Protein AF-A0A9P3TDI3-F1 (afdb_monomer_lite)

Organism: Kluyvera intermedia (NCBI:txid61648)

Structure (mmCIF, N/CA/C/O backbone):
data_AF-A0A9P3TDI3-F1
#
_entry.id   AF-A0A9P3TDI3-F1
#
loop_
_atom_site.group_PDB
_atom_site.id
_atom_site.type_symbol
_atom_site.label_atom_id
_atom_site.label_alt_id
_atom_site.label_comp_id
_atom_site.label_asym_id
_atom_site.label_entity_id
_atom_site.label_seq_id
_atom_site.pdbx_PDB_ins_code
_atom_site.Cartn_x
_atom_site.Cartn_y
_atom_site.Cartn_z
_atom_site.occupancy
_atom_site.B_iso_or_equiv
_atom_site.auth_seq_id
_atom_site.auth_comp_id
_atom_site.auth_asym_id
_atom_site.auth_atom_id
_atom_site.pdbx_PDB_model_num
ATOM 1 N N . VAL A 1 1 ? -43.905 11.429 -15.503 1.00 45.53 1 VAL A N 1
ATOM 2 C CA . VAL A 1 1 ? -42.485 11.220 -15.859 1.00 45.53 1 VAL A CA 1
ATOM 3 C C . VAL A 1 1 ? -41.701 11.389 -14.573 1.00 45.53 1 VAL A C 1
ATOM 5 O O . VAL A 1 1 ? -41.717 12.486 -14.033 1.00 45.53 1 VAL A O 1
ATOM 8 N N . LEU A 1 2 ? -41.179 10.295 -14.010 1.00 39.16 2 LEU A N 1
ATOM 9 C CA . LEU A 1 2 ? -40.261 10.368 -12.871 1.00 39.16 2 LEU A CA 1
ATOM 10 C C . LEU A 1 2 ? -38.958 10.988 -13.379 1.00 39.16 2 LEU A C 1
ATOM 12 O O . LEU A 1 2 ? -38.368 10.491 -14.336 1.00 39.16 2 LEU A O 1
ATOM 16 N N . ASP A 1 3 ? -38.582 12.117 -12.794 1.00 42.62 3 ASP A N 1
ATOM 17 C CA . ASP A 1 3 ? -37.365 12.845 -13.127 1.00 42.62 3 ASP A CA 1
ATOM 18 C C . ASP A 1 3 ? -36.207 12.286 -12.292 1.00 42.62 3 ASP A C 1
ATOM 20 O O . ASP A 1 3 ? -35.967 12.707 -11.162 1.00 42.62 3 ASP A O 1
ATOM 24 N N . PHE A 1 4 ? -35.508 11.301 -12.858 1.00 48.66 4 PHE A N 1
ATOM 25 C CA . PHE A 1 4 ? -34.368 10.616 -12.239 1.00 48.66 4 PHE A CA 1
ATOM 26 C C . PHE A 1 4 ? -33.148 11.526 -12.004 1.00 48.66 4 PHE A C 1
ATOM 28 O O . PHE A 1 4 ? -32.165 11.083 -11.414 1.00 48.66 4 PHE A O 1
ATOM 35 N N . SER A 1 5 ? -33.179 12.785 -12.462 1.00 56.66 5 SER A N 1
ATOM 36 C CA . SER A 1 5 ? -32.075 13.728 -12.261 1.00 56.66 5 SER A CA 1
ATOM 37 C C . SER A 1 5 ? -32.054 14.342 -10.858 1.00 56.66 5 SER A C 1
ATOM 39 O O . SER A 1 5 ? -30.983 14.701 -10.374 1.00 56.66 5 SER A O 1
ATOM 41 N N . LYS A 1 6 ? -33.204 14.408 -10.169 1.00 42.31 6 LYS A N 1
ATOM 42 C CA . LYS A 1 6 ? -33.288 14.965 -8.808 1.00 42.31 6 LYS A CA 1
ATOM 43 C C . LYS A 1 6 ? -32.726 14.025 -7.741 1.00 42.31 6 LYS A C 1
ATOM 45 O O . LYS A 1 6 ? -31.983 14.483 -6.882 1.00 42.31 6 LYS A O 1
ATOM 50 N N . ASP A 1 7 ? -32.972 12.720 -7.864 1.00 45.88 7 ASP A N 1
ATOM 51 C CA . ASP A 1 7 ? -32.449 11.709 -6.926 1.00 45.88 7 ASP A CA 1
ATOM 52 C C . ASP A 1 7 ? -30.922 11.521 -7.019 1.00 45.88 7 ASP A C 1
ATOM 54 O O . ASP A 1 7 ? -30.300 11.014 -6.088 1.00 45.88 7 ASP A O 1
ATOM 58 N N . TRP A 1 8 ? -30.290 11.940 -8.123 1.00 46.47 8 TRP A N 1
ATOM 59 C CA . TRP A 1 8 ? -28.828 11.908 -8.265 1.00 46.47 8 TRP A CA 1
ATOM 60 C C . TRP A 1 8 ? -28.156 13.077 -7.524 1.00 46.47 8 TRP A C 1
ATOM 62 O O . TRP A 1 8 ? -27.052 12.933 -7.004 1.00 46.47 8 TRP A O 1
ATOM 72 N N . ILE A 1 9 ? -28.811 14.241 -7.470 1.00 53.97 9 ILE A N 1
ATOM 73 C CA . ILE A 1 9 ? -28.229 15.485 -6.941 1.00 53.97 9 ILE A CA 1
ATOM 74 C C . ILE A 1 9 ? -28.203 15.502 -5.400 1.00 53.97 9 ILE A C 1
ATOM 76 O O . ILE A 1 9 ? -27.352 16.172 -4.821 1.00 53.97 9 ILE A O 1
ATOM 80 N N . GLU A 1 10 ? -29.065 14.728 -4.734 1.00 43.81 10 GLU A N 1
ATOM 81 C CA . GLU A 1 10 ? -29.219 14.731 -3.268 1.00 43.81 10 GLU A CA 1
ATOM 82 C C . GLU A 1 10 ? -28.630 13.498 -2.553 1.00 43.81 10 GLU A C 1
ATOM 84 O O . GLU A 1 10 ? -28.957 13.231 -1.397 1.00 43.81 10 GLU A O 1
ATOM 89 N N . GLN A 1 11 ? -27.731 12.733 -3.185 1.00 44.91 11 GLN A N 1
ATOM 90 C CA . GLN A 1 11 ? -26.978 11.718 -2.441 1.00 44.91 11 GLN A CA 1
ATOM 91 C C . GLN A 1 11 ? -25.852 12.370 -1.634 1.00 44.91 11 GLN A C 1
ATOM 93 O O . GLN A 1 11 ? -24.740 12.572 -2.123 1.00 44.91 11 GLN A O 1
ATOM 98 N N . GLU A 1 12 ? -26.132 12.670 -0.366 1.00 50.12 12 GLU A N 1
ATOM 99 C CA . GLU A 1 12 ? -25.101 12.994 0.616 1.00 50.12 12 GLU A CA 1
ATOM 100 C C . GLU A 1 12 ? -24.209 11.760 0.822 1.00 50.12 12 GLU A C 1
ATOM 102 O O . GLU A 1 12 ? -24.589 10.764 1.445 1.00 50.12 12 GLU A O 1
ATOM 107 N N . VAL A 1 13 ? -23.011 11.792 0.236 1.00 51.84 13 VAL A N 1
ATOM 108 C CA . VAL A 1 13 ? -22.037 10.712 0.395 1.00 51.84 13 VAL A CA 1
ATOM 109 C C . VAL A 1 13 ? -21.298 10.917 1.713 1.00 51.84 13 VAL A C 1
ATOM 111 O O . VAL A 1 13 ? -20.403 11.753 1.824 1.00 51.84 13 VAL A O 1
ATOM 114 N N . VAL A 1 14 ? -21.670 10.138 2.725 1.00 55.88 14 VAL A N 1
ATOM 115 C CA . VAL A 1 14 ? -20.998 10.143 4.029 1.00 55.88 14 VAL A CA 1
ATOM 116 C C . VAL A 1 14 ? -19.710 9.322 3.954 1.00 55.88 14 VAL A C 1
ATOM 118 O O . VAL A 1 14 ? -19.736 8.119 3.685 1.00 55.88 14 VAL A O 1
ATOM 121 N N . TYR A 1 15 ? -18.581 9.968 4.245 1.00 59.03 15 TYR A N 1
ATOM 122 C CA . TYR A 1 15 ? -17.259 9.344 4.306 1.00 59.03 15 TYR A CA 1
ATOM 123 C C . TYR A 1 15 ? -16.767 9.274 5.761 1.00 59.03 15 TYR A C 1
ATOM 125 O O . TYR A 1 15 ? -16.267 10.276 6.281 1.00 59.03 15 TYR A O 1
ATOM 133 N N . PRO A 1 16 ? -16.927 8.133 6.455 1.00 56.94 16 PRO A N 1
ATOM 134 C CA . PRO A 1 16 ? -16.547 8.018 7.858 1.00 56.94 16 PRO A CA 1
ATOM 135 C C . PRO A 1 16 ? -15.018 8.040 8.025 1.00 56.94 16 PRO A C 1
ATOM 137 O O . PRO A 1 16 ? -14.301 7.276 7.381 1.00 56.94 16 PRO A O 1
ATOM 140 N N . GLY A 1 17 ? -14.526 8.894 8.924 1.00 60.25 17 GLY A N 1
ATOM 141 C CA . GLY A 1 17 ? -13.150 8.866 9.427 1.00 60.25 17 GLY A CA 1
ATOM 142 C C . GLY A 1 17 ? -13.117 8.345 10.863 1.00 60.25 17 GLY A C 1
ATOM 143 O O . GLY A 1 17 ? -14.020 8.647 11.643 1.00 60.25 17 GLY A O 1
ATOM 144 N N . GLU A 1 18 ? -12.098 7.565 11.222 1.00 66.38 18 GLU A N 1
ATOM 145 C CA . GLU A 1 18 ? -11.881 7.104 12.598 1.00 66.38 18 GLU A CA 1
ATOM 146 C C . GLU A 1 18 ? -10.431 7.392 13.005 1.00 66.38 18 GLU A C 1
ATOM 148 O O . GLU A 1 18 ? -9.502 7.094 12.262 1.00 66.38 18 GLU A O 1
ATOM 153 N N . ILE A 1 19 ? -10.225 7.971 14.188 1.00 67.94 19 ILE A N 1
ATOM 154 C CA . ILE A 1 19 ? -8.900 8.108 14.802 1.00 67.94 19 ILE A CA 1
ATOM 155 C C . ILE A 1 19 ? -8.926 7.285 16.082 1.00 67.94 19 ILE A C 1
ATOM 157 O O . ILE A 1 19 ? -9.761 7.514 16.959 1.00 67.94 19 ILE A O 1
ATOM 161 N N . LEU A 1 20 ? -8.031 6.310 16.168 1.00 66.88 20 LEU A N 1
ATOM 162 C CA . LEU A 1 20 ? -7.871 5.428 17.306 1.00 66.88 20 LEU A CA 1
ATOM 163 C C . LEU A 1 20 ? -6.586 5.798 18.049 1.00 66.88 20 LEU A C 1
ATOM 165 O O . LEU A 1 20 ? -5.512 5.910 17.473 1.00 66.88 20 LEU A O 1
ATOM 169 N N . LEU A 1 21 ? -6.694 6.000 19.357 1.00 66.75 21 LEU A N 1
ATOM 170 C CA . LEU A 1 21 ? -5.548 6.272 20.218 1.00 66.75 21 LEU A CA 1
ATOM 171 C C . LEU A 1 21 ? -5.277 5.027 21.052 1.00 66.75 21 LEU A C 1
ATOM 173 O O . LEU A 1 21 ? -6.164 4.564 21.772 1.00 66.75 21 LEU A O 1
ATOM 177 N N . LYS A 1 22 ? -4.063 4.485 20.951 1.00 65.88 22 LYS A N 1
ATOM 178 C CA . LYS A 1 22 ? -3.616 3.322 21.718 1.00 65.88 22 LYS A CA 1
ATOM 179 C C . LYS A 1 22 ? -2.434 3.718 22.591 1.00 65.88 22 LYS A C 1
ATOM 181 O O . LYS A 1 22 ? -1.504 4.380 22.150 1.00 65.88 22 LYS A O 1
ATOM 186 N N . GLN A 1 23 ? -2.453 3.308 23.852 1.00 64.44 23 GLN A N 1
ATOM 187 C CA . GLN A 1 23 ? -1.279 3.423 24.709 1.00 64.44 23 GLN A CA 1
ATOM 188 C C . GLN A 1 23 ? -0.444 2.148 24.563 1.00 64.44 23 GLN A C 1
ATOM 190 O O . GLN A 1 23 ? -0.969 1.051 24.749 1.00 64.44 23 GLN A O 1
ATOM 195 N N . SER A 1 24 ? 0.844 2.291 24.251 1.00 59.41 24 SER A N 1
ATOM 196 C CA . SER A 1 24 ? 1.777 1.171 24.118 1.00 59.41 24 SER A CA 1
ATOM 197 C C . SER A 1 24 ? 2.904 1.336 25.136 1.00 59.41 24 SER A C 1
ATOM 199 O O . SER A 1 24 ? 3.806 2.158 24.972 1.00 59.41 24 SER A O 1
ATOM 201 N N . GLY A 1 25 ? 2.815 0.606 26.253 1.00 66.50 25 GLY A N 1
ATOM 202 C CA . GLY A 1 25 ? 3.750 0.740 27.374 1.00 66.50 25 GLY A CA 1
ATOM 203 C C . GLY A 1 25 ? 3.783 2.167 27.942 1.00 66.50 25 GLY A C 1
ATOM 204 O O . GLY A 1 25 ? 2.765 2.679 28.412 1.00 66.50 25 GLY A O 1
ATOM 205 N N . SER A 1 26 ? 4.957 2.809 27.904 1.00 60.16 26 SER A N 1
ATOM 206 C CA . SER A 1 26 ? 5.146 4.217 28.295 1.00 60.16 26 SER A CA 1
ATOM 207 C C . SER A 1 26 ? 4.913 5.222 27.158 1.00 60.16 26 SER A C 1
ATOM 209 O O . SER A 1 26 ? 5.004 6.423 27.397 1.00 60.16 26 SER A O 1
ATOM 211 N N . GLY A 1 27 ? 4.660 4.754 25.932 1.00 60.47 27 GLY A N 1
ATOM 212 C CA . GLY A 1 27 ? 4.428 5.585 24.751 1.00 60.47 27 GLY A CA 1
ATOM 213 C C . GLY A 1 27 ? 2.949 5.705 24.377 1.00 60.47 27 GLY A C 1
ATOM 214 O O . GLY A 1 27 ? 2.095 4.943 24.840 1.00 60.47 27 GLY A O 1
ATOM 215 N N . LEU A 1 28 ? 2.652 6.669 23.505 1.00 65.25 28 LEU A N 1
ATOM 216 C CA . LEU A 1 28 ? 1.350 6.824 22.861 1.00 65.25 28 LEU A CA 1
ATOM 217 C C . LEU A 1 28 ? 1.485 6.522 21.370 1.00 65.25 28 LEU A C 1
ATOM 219 O O . LEU A 1 28 ? 2.275 7.156 20.676 1.00 65.25 28 LEU A O 1
ATOM 223 N N . GLU A 1 29 ? 0.663 5.604 20.889 1.00 63.94 29 GLU A N 1
ATOM 224 C CA . GLU A 1 29 ? 0.493 5.294 19.480 1.00 63.94 29 GLU A CA 1
ATOM 225 C C . GLU A 1 29 ? -0.802 5.953 18.981 1.00 63.94 29 GLU A C 1
ATOM 227 O O . GLU A 1 29 ? -1.884 5.778 19.552 1.00 63.94 29 GLU A O 1
ATOM 232 N N . ILE A 1 30 ? -0.684 6.762 17.929 1.00 62.00 30 ILE A N 1
ATOM 233 C CA . ILE A 1 30 ? -1.820 7.420 17.282 1.00 62.00 30 ILE A CA 1
ATOM 234 C C . ILE A 1 30 ? -2.072 6.700 15.966 1.00 62.00 30 ILE A C 1
ATOM 236 O O . ILE A 1 30 ? -1.237 6.729 15.066 1.00 62.00 30 ILE A O 1
ATOM 240 N N . GLU A 1 31 ? -3.239 6.087 15.850 1.00 61.47 31 GLU A N 1
ATOM 241 C CA . GLU A 1 31 ? -3.685 5.372 14.667 1.00 61.47 31 GLU A CA 1
ATOM 242 C C . GLU A 1 31 ? -4.786 6.183 13.976 1.00 61.47 31 GLU A C 1
ATOM 244 O O . GLU A 1 31 ? -5.794 6.554 14.576 1.00 61.47 31 GLU A O 1
ATOM 249 N N . VAL A 1 32 ? -4.605 6.474 12.692 1.00 61.03 32 VAL A N 1
ATOM 250 C CA . VAL A 1 32 ? -5.588 7.205 11.886 1.00 61.03 32 VAL A CA 1
ATOM 251 C C . VAL A 1 32 ? -6.123 6.253 10.829 1.00 61.03 32 VAL A C 1
ATOM 253 O O . VAL A 1 32 ? -5.417 5.899 9.890 1.00 61.03 32 VAL A O 1
ATOM 256 N N . ASN A 1 33 ? -7.379 5.844 10.979 1.00 59.25 33 ASN A N 1
ATOM 257 C CA . ASN A 1 33 ? -8.046 4.910 10.086 1.00 59.25 33 ASN A CA 1
ATOM 258 C C . ASN A 1 33 ? -8.870 5.655 9.038 1.00 59.25 33 ASN A C 1
ATOM 260 O O . ASN A 1 33 ? -9.754 6.466 9.337 1.00 59.25 33 ASN A O 1
ATOM 264 N N . ARG A 1 34 ? -8.590 5.344 7.772 1.00 61.00 34 ARG A N 1
ATOM 265 C CA . ARG A 1 34 ? -9.193 5.998 6.613 1.00 61.00 34 ARG A CA 1
ATOM 266 C C . ARG A 1 34 ? -10.042 4.984 5.847 1.00 61.00 34 ARG A C 1
ATOM 268 O O . ARG A 1 34 ? -9.534 4.027 5.272 1.00 61.00 34 ARG A O 1
ATOM 275 N N . PHE A 1 35 ? -11.362 5.175 5.838 1.00 51.97 35 PHE A N 1
ATOM 276 C CA . PHE A 1 35 ? -12.275 4.362 5.033 1.00 51.97 35 PHE A CA 1
ATOM 277 C C . PHE A 1 35 ? -12.962 5.235 3.991 1.00 51.97 35 PHE A C 1
ATOM 279 O O . PHE A 1 35 ? -13.812 6.052 4.337 1.00 51.97 35 PHE A O 1
ATOM 286 N N . ARG A 1 36 ? -12.601 5.045 2.713 1.00 51.03 36 ARG A N 1
ATOM 287 C CA . ARG A 1 36 ? -13.124 5.844 1.593 1.00 51.03 36 ARG A CA 1
ATOM 288 C C . ARG A 1 36 ? -13.094 7.338 1.925 1.00 51.03 36 ARG A C 1
ATOM 290 O O . ARG A 1 36 ? -14.102 8.014 1.816 1.00 51.03 36 ARG A O 1
ATOM 297 N N . THR A 1 37 ? -11.983 7.855 2.429 1.00 52.00 37 THR A N 1
ATOM 298 C CA . THR A 1 37 ? -11.948 9.245 2.880 1.00 52.00 37 THR A CA 1
ATOM 299 C C . THR A 1 37 ? -11.963 10.186 1.682 1.00 52.00 37 THR A C 1
ATOM 301 O O . THR A 1 37 ? -11.213 10.033 0.718 1.00 52.00 37 THR A O 1
ATOM 304 N N . SER A 1 38 ? -12.834 11.193 1.734 1.00 57.94 38 SER A N 1
ATOM 305 C CA . SER A 1 38 ? -12.700 12.333 0.833 1.00 57.94 38 SER A CA 1
ATOM 306 C C . SER A 1 38 ? -11.391 13.074 1.141 1.00 57.94 38 SER A C 1
ATOM 308 O O . SER A 1 38 ? -10.844 12.972 2.246 1.00 57.94 38 SER A O 1
ATOM 310 N N . LYS A 1 39 ? -10.909 13.892 0.197 1.00 66.31 39 LYS A N 1
ATOM 311 C CA . LYS A 1 39 ? -9.766 14.789 0.452 1.00 66.31 39 LYS A CA 1
ATOM 312 C C . LYS A 1 39 ? -9.993 15.678 1.680 1.00 66.31 39 LYS A C 1
ATOM 314 O O . LYS A 1 39 ? -9.032 16.018 2.363 1.00 66.31 39 LYS A O 1
ATOM 319 N N . ASP A 1 40 ? -11.241 16.039 1.969 1.00 64.00 40 ASP A N 1
ATOM 320 C CA . ASP A 1 40 ? -11.577 16.897 3.104 1.00 64.00 40 ASP A CA 1
ATOM 321 C C . ASP A 1 40 ? -11.590 16.125 4.429 1.00 64.00 40 ASP A C 1
ATOM 323 O O . ASP A 1 40 ? -11.094 16.637 5.432 1.00 64.00 40 ASP A O 1
ATOM 327 N N . THR A 1 41 ? -12.020 14.858 4.425 1.00 67.69 41 THR A N 1
ATOM 328 C CA . THR A 1 41 ? -11.875 13.961 5.584 1.00 67.69 41 THR A CA 1
ATOM 329 C C . THR A 1 41 ? -10.396 13.745 5.933 1.00 67.69 41 THR A C 1
ATOM 331 O O . THR A 1 41 ? -10.044 13.736 7.110 1.00 67.69 41 THR A O 1
ATOM 334 N N . ASN A 1 42 ? -9.510 13.649 4.932 1.00 69.50 42 ASN A N 1
ATOM 335 C CA . ASN A 1 42 ? -8.064 13.549 5.166 1.00 69.50 42 ASN A CA 1
ATOM 336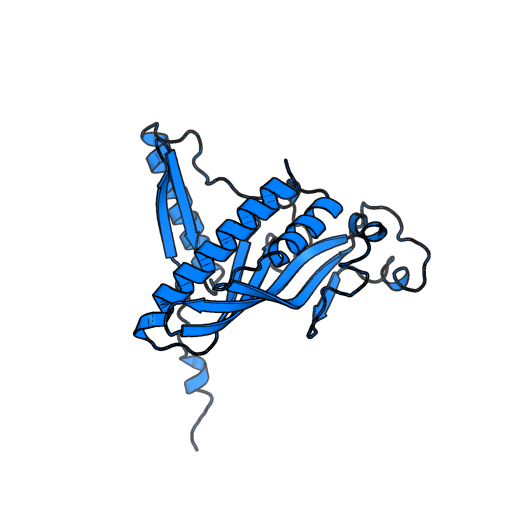 C C . ASN A 1 42 ? -7.498 14.813 5.822 1.00 69.50 42 ASN A C 1
ATOM 338 O O . ASN A 1 42 ? -6.840 14.709 6.851 1.00 69.50 42 ASN A O 1
ATOM 342 N N . LYS A 1 43 ? -7.829 16.005 5.305 1.00 74.06 43 LYS A N 1
ATOM 343 C CA . LYS A 1 43 ? -7.405 17.274 5.927 1.00 74.06 43 LYS A CA 1
ATOM 344 C C . LYS A 1 43 ? -7.869 17.386 7.379 1.00 74.06 43 LYS A C 1
ATOM 346 O O . LYS A 1 43 ? -7.121 17.875 8.223 1.00 74.06 43 LYS A O 1
ATOM 351 N N . LEU A 1 44 ? -9.100 16.954 7.666 1.00 76.56 44 LEU A N 1
ATOM 352 C CA . LEU A 1 44 ? -9.631 16.955 9.026 1.00 76.56 44 LEU A CA 1
ATOM 353 C C . LEU A 1 44 ? -8.846 15.993 9.927 1.00 76.56 44 LEU A C 1
ATOM 355 O O . LEU A 1 44 ? -8.441 16.381 11.021 1.00 76.56 44 LEU A O 1
ATOM 359 N N . ASN A 1 45 ? -8.586 14.772 9.457 1.00 76.00 45 ASN A N 1
ATOM 360 C CA . ASN A 1 45 ? -7.795 13.794 10.196 1.00 76.00 45 ASN A CA 1
ATOM 361 C C . ASN A 1 45 ? -6.372 14.297 10.476 1.00 76.00 45 ASN A C 1
ATOM 363 O O . ASN A 1 45 ? -5.895 14.162 11.602 1.00 76.00 45 ASN A O 1
ATOM 367 N N . ASP A 1 46 ? -5.718 14.927 9.500 1.00 77.38 46 ASP A N 1
ATOM 368 C CA . ASP A 1 46 ? -4.376 15.495 9.661 1.00 77.38 46 ASP A CA 1
ATOM 369 C C . ASP A 1 46 ? -4.377 16.641 10.686 1.00 77.38 46 ASP A C 1
ATOM 371 O O . ASP A 1 46 ? -3.493 16.723 11.543 1.00 77.38 46 ASP A O 1
ATOM 375 N N . ALA A 1 47 ? -5.406 17.498 10.663 1.00 82.62 47 ALA A N 1
ATOM 376 C CA . ALA A 1 47 ? -5.563 18.578 11.634 1.00 82.62 47 ALA A CA 1
ATOM 377 C C . ALA A 1 47 ? -5.755 18.042 13.062 1.00 82.62 47 ALA A C 1
ATOM 379 O O . ALA A 1 47 ? -5.109 18.531 13.994 1.00 82.62 47 ALA A O 1
ATOM 380 N N . ILE A 1 48 ? -6.603 17.022 13.236 1.00 81.81 48 ILE A N 1
ATOM 381 C CA . ILE A 1 48 ? -6.831 16.381 14.538 1.00 81.81 48 ILE A CA 1
ATOM 382 C C . ILE A 1 48 ? -5.544 15.710 15.027 1.00 81.81 48 ILE A C 1
ATOM 384 O O . ILE A 1 48 ? -5.125 15.935 16.160 1.00 81.81 48 ILE A O 1
ATOM 388 N N . THR A 1 49 ? -4.877 14.946 14.166 1.00 79.56 49 THR A N 1
ATOM 389 C CA . THR A 1 49 ? -3.635 14.233 14.495 1.00 79.56 49 THR A CA 1
ATOM 390 C C . THR A 1 49 ? -2.532 15.200 14.915 1.00 79.56 49 THR A C 1
ATOM 392 O O . THR A 1 49 ? -1.901 15.007 15.954 1.00 79.56 49 THR A O 1
ATOM 395 N N . GLY A 1 50 ? -2.359 16.301 14.178 1.00 83.38 50 GLY A N 1
ATOM 396 C CA . GLY A 1 50 ? -1.405 17.349 14.533 1.00 83.38 50 GLY A CA 1
ATOM 397 C C . GLY A 1 50 ? -1.749 18.053 15.849 1.00 83.38 50 GLY A C 1
ATOM 398 O O . GLY A 1 50 ? -0.851 18.385 16.624 1.00 83.38 50 GLY A O 1
ATOM 399 N N . ALA A 1 51 ? -3.035 18.269 16.146 1.00 86.38 51 ALA A N 1
ATOM 400 C CA . ALA A 1 51 ? -3.462 18.832 17.428 1.00 86.38 51 ALA A CA 1
ATOM 401 C C . ALA A 1 51 ? -3.153 17.884 18.599 1.00 86.38 51 ALA A C 1
ATOM 403 O O . ALA A 1 51 ? -2.654 18.327 19.636 1.00 86.38 51 ALA A O 1
ATOM 404 N N . ILE A 1 52 ? -3.389 16.583 18.414 1.00 84.12 52 ILE A N 1
ATOM 405 C CA . ILE A 1 52 ? -3.075 15.542 19.397 1.00 84.12 52 ILE A CA 1
ATOM 406 C C . ILE A 1 52 ? -1.562 15.500 19.649 1.00 84.12 52 ILE A C 1
ATOM 408 O O . ILE A 1 52 ? -1.130 15.615 20.796 1.00 84.12 52 ILE A O 1
ATOM 412 N N . GLY A 1 53 ? -0.740 15.426 18.601 1.00 82.94 53 GLY A N 1
ATOM 413 C CA . GLY A 1 53 ? 0.716 15.397 18.745 1.00 82.94 53 GLY A CA 1
ATOM 414 C C . GLY A 1 53 ? 1.278 16.641 19.440 1.00 82.94 53 GLY A C 1
ATOM 415 O O . GLY A 1 53 ? 2.093 16.523 20.359 1.0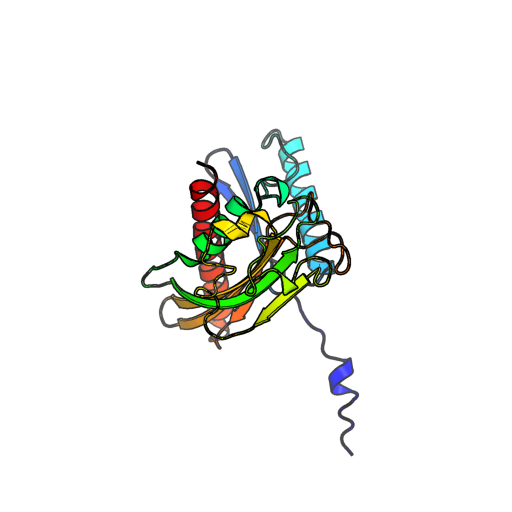0 82.94 53 GLY A O 1
ATOM 416 N N . LYS A 1 54 ? 0.775 17.837 19.100 1.00 87.38 54 LYS A N 1
ATOM 417 C CA . LYS A 1 54 ? 1.114 19.086 19.810 1.00 87.38 54 LYS A CA 1
ATOM 418 C C . LYS A 1 54 ? 0.761 19.026 21.292 1.00 87.38 54 LYS A C 1
ATOM 420 O O . LYS A 1 54 ? 1.571 19.423 22.131 1.00 87.38 54 LYS A O 1
ATOM 425 N N . PHE A 1 55 ? -0.426 18.519 21.626 1.00 86.50 55 PHE A N 1
ATOM 426 C CA . PHE A 1 55 ? -0.858 18.381 23.012 1.00 86.50 55 PHE A CA 1
ATOM 427 C C . PHE A 1 55 ? 0.082 17.458 23.796 1.00 86.50 55 PHE A C 1
ATOM 429 O O . PHE A 1 55 ? 0.591 17.855 24.844 1.00 86.50 55 PHE A O 1
ATOM 436 N N . TYR A 1 56 ? 0.394 16.271 23.276 1.00 80.75 56 TYR A N 1
ATOM 437 C CA . TYR A 1 56 ? 1.253 15.315 23.978 1.00 80.75 56 TYR A CA 1
ATOM 438 C C . TYR A 1 56 ? 2.713 15.773 24.079 1.00 80.75 56 TYR A C 1
ATOM 440 O O . TYR A 1 56 ? 3.339 15.577 25.124 1.00 80.75 56 TYR A O 1
ATOM 448 N N . LYS A 1 57 ? 3.243 16.462 23.061 1.00 82.88 57 LYS A N 1
ATOM 449 C CA . LYS A 1 57 ? 4.574 17.080 23.138 1.00 82.88 57 LYS A CA 1
ATOM 450 C C . LYS A 1 57 ? 4.623 18.184 24.191 1.00 82.88 57 LYS A C 1
ATOM 452 O O . LYS A 1 57 ? 5.573 18.244 24.965 1.00 82.88 57 LYS A O 1
ATOM 457 N N . SER A 1 58 ? 3.570 19.003 24.300 1.00 88.69 58 SER A N 1
ATOM 458 C CA . SER A 1 58 ? 3.475 20.048 25.336 1.00 88.69 58 SER A CA 1
ATOM 459 C C . SER A 1 58 ? 3.482 19.481 26.764 1.00 88.69 58 SER A C 1
ATOM 461 O O . SER A 1 58 ? 3.840 20.175 27.712 1.00 88.69 58 SER A O 1
ATOM 463 N N . LYS A 1 59 ? 3.100 18.206 26.915 1.00 86.19 59 LYS A N 1
ATOM 464 C CA . LYS A 1 59 ? 3.111 17.454 28.175 1.00 86.19 59 LYS A CA 1
ATOM 465 C C . LYS A 1 59 ? 4.393 16.645 28.400 1.00 86.19 59 LYS A C 1
ATOM 467 O O . LYS A 1 59 ? 4.482 15.969 29.418 1.00 86.19 59 LYS A O 1
ATOM 472 N N . GLY A 1 60 ? 5.361 16.688 27.481 1.00 80.62 60 GLY A N 1
ATOM 473 C CA . GLY A 1 60 ? 6.594 15.896 27.564 1.00 80.62 60 GLY A CA 1
ATOM 474 C C . GLY A 1 60 ? 6.392 14.387 27.375 1.00 80.62 60 GLY A C 1
ATOM 475 O O . GLY A 1 60 ? 7.272 13.616 27.739 1.00 80.62 60 GLY A O 1
ATOM 476 N N . ILE A 1 61 ? 5.242 13.959 26.838 1.00 75.94 61 ILE A N 1
ATOM 477 C CA . ILE A 1 61 ? 4.888 12.537 26.657 1.00 75.94 61 ILE A CA 1
ATOM 478 C C . ILE A 1 61 ? 5.476 11.975 25.353 1.00 75.94 61 ILE A C 1
ATOM 480 O O . ILE A 1 61 ? 5.769 10.789 25.261 1.00 75.94 61 ILE A O 1
ATOM 484 N N . THR A 1 62 ? 5.673 12.827 24.346 1.00 72.81 62 THR A N 1
ATOM 485 C CA . THR A 1 62 ? 6.311 12.478 23.069 1.00 72.81 62 THR A CA 1
ATOM 486 C C . THR A 1 62 ? 7.341 13.535 22.683 1.00 72.81 62 THR A C 1
ATOM 488 O O . THR A 1 62 ? 7.213 14.706 23.052 1.00 72.81 62 THR A O 1
ATOM 491 N N . SER A 1 63 ? 8.355 13.130 21.921 1.00 75.12 63 SER A N 1
ATOM 492 C CA . SER A 1 63 ? 9.343 14.020 21.305 1.00 75.12 63 SER A CA 1
ATOM 493 C C . SER A 1 63 ? 8.877 14.585 19.955 1.00 75.12 63 SER A C 1
ATOM 495 O O . SER A 1 63 ? 9.382 15.626 19.526 1.00 75.12 63 SER A O 1
ATOM 497 N N . SER A 1 64 ? 7.893 13.948 19.306 1.00 74.38 64 SER A N 1
ATOM 498 C CA . SER A 1 64 ? 7.387 14.315 17.977 1.00 74.38 64 SER A CA 1
ATOM 499 C C . SER A 1 64 ? 5.927 14.771 18.014 1.00 74.38 64 SER A C 1
ATOM 501 O O . SER A 1 64 ? 5.094 14.192 18.707 1.00 74.38 64 SER A O 1
ATOM 503 N N . GLU A 1 65 ? 5.603 15.801 17.227 1.00 75.75 65 GLU A N 1
ATOM 504 C CA . GLU A 1 65 ? 4.216 16.250 17.000 1.00 75.75 65 GLU A CA 1
ATOM 505 C C . GLU A 1 65 ? 3.505 15.436 15.918 1.00 75.75 65 GLU A C 1
ATOM 507 O O . GLU A 1 65 ? 2.295 15.566 15.758 1.00 75.75 65 GLU A O 1
ATOM 512 N N . GLN A 1 66 ? 4.250 14.647 15.147 1.00 70.81 66 GLN A N 1
ATOM 513 C CA . GLN A 1 66 ? 3.727 13.860 14.038 1.00 70.81 66 GLN A CA 1
ATOM 514 C C . GLN A 1 66 ? 3.901 12.368 14.340 1.00 70.81 66 GLN A C 1
ATOM 516 O O . GLN A 1 66 ? 4.952 11.994 14.878 1.00 70.81 66 GLN A O 1
ATOM 521 N N . PRO A 1 67 ? 2.908 11.521 14.010 1.00 69.75 67 PRO A N 1
ATOM 522 C CA . PRO A 1 67 ? 3.060 10.073 14.091 1.00 69.75 67 PRO A CA 1
ATOM 523 C C . PRO A 1 67 ? 4.204 9.586 13.202 1.00 69.75 67 PRO A C 1
ATOM 525 O O . PRO A 1 67 ? 4.492 10.185 12.161 1.00 69.75 67 PRO A O 1
ATOM 528 N N . GLU A 1 68 ? 4.813 8.463 13.578 1.00 75.31 68 GLU A N 1
ATOM 529 C CA . GLU A 1 68 ? 5.710 7.747 12.674 1.00 75.31 68 GLU A CA 1
ATOM 530 C C . GLU A 1 68 ? 4.940 7.340 11.414 1.00 75.31 68 GLU A C 1
ATOM 532 O O . GLU A 1 68 ? 3.825 6.821 11.475 1.00 75.31 68 GLU A O 1
ATOM 537 N N . SER A 1 69 ? 5.522 7.647 10.261 1.00 83.25 69 SER A N 1
ATOM 538 C CA . SER A 1 69 ? 4.934 7.404 8.950 1.00 83.25 69 SER A CA 1
ATOM 539 C C . SER A 1 69 ? 5.965 6.721 8.071 1.00 83.25 69 SER A C 1
ATOM 541 O O . SER A 1 69 ? 7.155 6.994 8.189 1.00 83.25 69 SER A O 1
ATOM 543 N N . ILE A 1 70 ? 5.491 5.858 7.180 1.00 89.56 70 ILE A N 1
ATOM 544 C CA . ILE A 1 70 ? 6.311 5.262 6.130 1.00 89.56 70 ILE A CA 1
ATOM 545 C C . ILE A 1 70 ? 6.275 6.221 4.940 1.00 89.56 70 ILE A C 1
ATOM 547 O O . ILE A 1 70 ? 5.202 6.472 4.387 1.00 89.56 70 ILE A O 1
ATOM 551 N N . PHE A 1 71 ? 7.417 6.770 4.551 1.00 91.12 71 PHE A N 1
ATOM 552 C CA . PHE A 1 71 ? 7.540 7.706 3.441 1.00 91.12 71 PHE A CA 1
ATOM 553 C C . PHE A 1 71 ? 7.926 6.998 2.145 1.00 91.12 71 PHE A C 1
ATOM 555 O O . PHE A 1 71 ? 8.562 5.946 2.136 1.00 91.12 71 PHE A O 1
ATOM 562 N N . PHE A 1 72 ? 7.563 7.599 1.014 1.00 92.88 72 PHE A N 1
ATOM 563 C CA . PHE A 1 72 ? 7.970 7.116 -0.306 1.00 92.88 72 PHE A CA 1
ATOM 564 C C . PHE A 1 72 ? 9.496 7.042 -0.456 1.00 92.88 72 PHE A C 1
ATOM 566 O O . PHE A 1 72 ? 10.014 6.109 -1.079 1.00 92.88 72 PHE A O 1
ATOM 573 N N . ASP A 1 73 ? 10.179 8.017 0.148 1.00 92.75 73 ASP A N 1
ATOM 574 C CA . ASP A 1 73 ? 11.632 8.189 0.125 1.00 92.75 73 ASP A CA 1
ATOM 575 C C . ASP A 1 73 ? 12.363 7.237 1.085 1.00 92.75 73 ASP A C 1
ATOM 577 O O . ASP A 1 73 ? 13.582 7.102 1.000 1.00 92.75 73 ASP A O 1
ATOM 581 N N . ASP A 1 74 ? 11.639 6.518 1.954 1.00 94.00 74 ASP A N 1
ATOM 582 C CA . ASP A 1 74 ? 12.247 5.484 2.799 1.00 94.00 74 ASP A CA 1
ATOM 583 C C . ASP A 1 74 ? 12.727 4.290 1.960 1.00 94.00 74 ASP A C 1
ATOM 585 O O . ASP A 1 74 ? 13.537 3.488 2.425 1.00 94.00 74 ASP A O 1
ATOM 589 N N . PHE A 1 75 ? 12.263 4.157 0.714 1.00 95.62 75 PHE A N 1
ATOM 590 C CA . PHE A 1 75 ? 12.558 3.023 -0.155 1.00 95.62 75 PHE A CA 1
ATOM 591 C C . PHE A 1 75 ? 13.276 3.431 -1.439 1.00 95.62 75 PHE A C 1
ATOM 593 O O . PHE A 1 75 ? 12.880 4.361 -2.140 1.00 95.62 75 PHE A O 1
ATOM 600 N N . THR A 1 76 ? 14.237 2.607 -1.846 1.00 95.94 76 THR A N 1
ATOM 601 C CA . THR A 1 76 ? 14.588 2.454 -3.263 1.00 95.94 76 THR A CA 1
ATOM 602 C C . THR A 1 76 ? 13.420 1.831 -4.037 1.00 95.94 76 THR A C 1
ATOM 604 O O . THR A 1 76 ? 12.538 1.192 -3.459 1.00 95.94 76 THR A O 1
ATOM 607 N N . ASN A 1 77 ? 13.422 1.931 -5.367 1.00 95.25 77 ASN A N 1
ATOM 608 C CA . ASN A 1 77 ? 12.348 1.363 -6.196 1.00 95.25 77 ASN A CA 1
ATOM 609 C C . ASN A 1 77 ? 12.172 -0.150 -5.987 1.00 95.25 77 ASN A C 1
ATOM 611 O O . ASN A 1 77 ? 11.053 -0.642 -5.825 1.00 95.25 77 ASN A O 1
ATOM 615 N N . SER A 1 78 ? 13.290 -0.872 -5.883 1.00 95.81 78 SER A N 1
ATOM 616 C CA . SER A 1 78 ? 13.313 -2.307 -5.591 1.00 95.81 78 SER A CA 1
ATOM 617 C C . SER A 1 78 ? 12.748 -2.652 -4.220 1.00 95.81 78 SER A C 1
ATOM 619 O O . SER A 1 78 ? 11.973 -3.601 -4.097 1.00 95.81 78 SER A O 1
ATOM 621 N N . GLU A 1 79 ? 13.109 -1.893 -3.188 1.00 96.94 79 GLU A N 1
ATOM 622 C CA . GLU A 1 79 ? 12.553 -2.074 -1.846 1.00 96.94 79 GLU A CA 1
ATOM 623 C C . GLU A 1 79 ? 11.057 -1.755 -1.818 1.00 96.94 79 GLU A C 1
ATOM 625 O O . GLU A 1 79 ? 10.294 -2.507 -1.220 1.00 96.94 79 GLU A O 1
ATOM 630 N N . ARG A 1 80 ? 10.618 -0.710 -2.528 1.00 96.19 80 ARG A N 1
ATOM 631 C CA . ARG A 1 80 ? 9.208 -0.319 -2.609 1.00 96.19 80 ARG A CA 1
ATOM 632 C C . ARG A 1 80 ? 8.362 -1.441 -3.193 1.00 96.19 80 ARG A C 1
ATOM 634 O O . ARG A 1 80 ? 7.360 -1.824 -2.600 1.00 96.19 80 ARG A O 1
ATOM 641 N N . ILE A 1 81 ? 8.783 -2.021 -4.316 1.00 96.19 81 ILE A N 1
ATOM 642 C CA . ILE A 1 81 ? 8.048 -3.135 -4.926 1.00 96.19 81 ILE A CA 1
ATOM 643 C C . ILE A 1 81 ? 8.009 -4.343 -3.987 1.00 96.19 81 ILE A C 1
ATOM 645 O O . ILE A 1 81 ? 6.942 -4.916 -3.779 1.00 96.19 81 ILE A O 1
ATOM 649 N N . ARG A 1 82 ? 9.132 -4.694 -3.347 1.00 96.06 82 ARG A N 1
ATOM 650 C CA . ARG A 1 82 ? 9.163 -5.780 -2.351 1.00 96.06 82 ARG A CA 1
ATOM 651 C C . ARG A 1 82 ? 8.240 -5.511 -1.167 1.00 96.06 82 ARG A C 1
ATOM 653 O O . ARG A 1 82 ? 7.563 -6.432 -0.729 1.00 96.06 82 ARG A O 1
ATOM 660 N N . PHE A 1 83 ? 8.182 -4.275 -0.681 1.00 97.38 83 PHE A N 1
ATOM 661 C CA . PHE A 1 83 ? 7.290 -3.872 0.402 1.00 97.38 83 PHE A CA 1
ATOM 662 C C . PHE A 1 83 ? 5.826 -4.102 0.021 1.00 97.38 83 PHE A C 1
ATOM 664 O O . PHE A 1 83 ? 5.117 -4.798 0.743 1.00 97.38 83 PHE A O 1
ATOM 671 N N . PHE A 1 84 ? 5.397 -3.618 -1.150 1.00 97.12 84 PHE A N 1
ATOM 672 C CA . PHE A 1 84 ? 4.043 -3.862 -1.655 1.00 97.12 84 PHE A CA 1
ATOM 673 C C . PHE A 1 84 ? 3.744 -5.358 -1.805 1.00 97.12 84 PHE A C 1
ATOM 675 O O . PHE A 1 84 ? 2.704 -5.821 -1.347 1.00 97.12 84 PHE A O 1
ATOM 682 N N . LEU A 1 85 ? 4.654 -6.134 -2.399 1.00 95.94 85 LEU A N 1
ATOM 683 C CA . LEU A 1 85 ? 4.471 -7.581 -2.548 1.00 95.94 85 LEU A CA 1
ATOM 684 C C . LEU A 1 85 ? 4.399 -8.297 -1.198 1.00 95.94 85 LEU A C 1
ATOM 686 O O . LEU A 1 85 ? 3.604 -9.219 -1.042 1.00 95.94 85 LEU A O 1
ATOM 690 N N . GLN A 1 86 ? 5.152 -7.849 -0.195 1.00 96.50 86 GLN A N 1
ATOM 691 C CA . GLN A 1 86 ? 5.129 -8.449 1.135 1.00 96.50 86 GLN A CA 1
ATOM 692 C C . GLN A 1 86 ? 3.784 -8.248 1.855 1.00 96.50 86 GLN A C 1
ATOM 694 O O . GLN A 1 86 ? 3.409 -9.083 2.679 1.00 96.50 86 GLN A O 1
ATOM 699 N N . LEU A 1 87 ? 2.992 -7.232 1.484 1.00 96.75 87 LEU A N 1
ATOM 700 C CA . LEU A 1 87 ? 1.603 -7.081 1.949 1.00 96.75 87 LEU A CA 1
ATOM 701 C C . LEU A 1 87 ? 0.699 -8.234 1.475 1.00 96.75 87 LEU A C 1
ATOM 703 O O . LEU A 1 87 ? -0.359 -8.474 2.058 1.00 96.75 87 LEU A O 1
ATOM 707 N N . THR A 1 88 ? 1.097 -8.966 0.429 1.00 95.44 88 THR A N 1
ATOM 708 C CA . THR A 1 88 ? 0.362 -10.128 -0.101 1.00 95.44 88 THR A CA 1
ATOM 709 C C . THR A 1 88 ? 0.738 -11.446 0.582 1.00 95.44 88 THR A C 1
ATOM 711 O O . THR A 1 88 ? 0.062 -12.451 0.392 1.00 95.44 88 THR A O 1
ATOM 714 N N . SER A 1 89 ? 1.753 -11.452 1.453 1.00 94.75 89 SER A N 1
ATOM 715 C CA . SER A 1 89 ? 2.232 -12.655 2.156 1.00 94.75 89 SER A CA 1
ATOM 716 C C . SER A 1 89 ? 1.317 -13.109 3.308 1.00 94.75 89 SER A C 1
ATOM 718 O O . SER A 1 89 ? 1.632 -14.055 4.029 1.00 94.75 89 SER A O 1
ATOM 720 N N . VAL A 1 90 ? 0.184 -12.433 3.510 1.00 94.94 90 VAL A N 1
ATOM 721 C CA . VAL A 1 90 ? -0.781 -12.726 4.573 1.00 94.94 90 VAL A CA 1
ATOM 722 C C . VAL A 1 90 ? -1.514 -14.033 4.282 1.00 94.94 90 VAL A C 1
ATOM 724 O O . VAL A 1 90 ? -2.269 -14.132 3.316 1.00 94.94 90 VAL A O 1
ATOM 727 N N . ASN A 1 91 ? -1.339 -15.026 5.150 1.00 95.06 91 ASN A N 1
ATOM 728 C CA . ASN A 1 91 ? -1.960 -16.341 5.003 1.00 95.06 91 ASN A CA 1
ATOM 729 C C . ASN A 1 91 ? -2.397 -16.912 6.362 1.00 95.06 91 ASN A C 1
ATOM 731 O O . ASN A 1 91 ? -1.860 -17.915 6.834 1.00 95.06 91 ASN A O 1
ATOM 735 N N . ALA A 1 92 ? -3.338 -16.238 7.024 1.00 94.94 92 ALA A N 1
ATOM 736 C CA . ALA A 1 92 ? -3.938 -16.706 8.269 1.00 94.94 92 ALA A CA 1
ATOM 737 C C . ALA A 1 92 ? -5.312 -17.361 8.007 1.00 94.94 92 ALA A C 1
ATOM 739 O O . ALA A 1 92 ? -6.003 -16.974 7.063 1.00 94.94 92 ALA A O 1
ATOM 740 N N . PRO A 1 93 ? -5.765 -18.317 8.845 1.00 94.38 93 PRO A N 1
ATOM 741 C CA . PRO A 1 93 ? -7.060 -18.987 8.659 1.00 94.38 93 PRO A CA 1
ATOM 742 C C . PRO A 1 93 ? -8.277 -18.049 8.648 1.00 94.38 93 PRO A C 1
ATOM 744 O O . PRO A 1 93 ? -9.311 -18.378 8.070 1.00 94.38 93 PRO A O 1
ATOM 747 N N . ASP A 1 94 ? -8.171 -16.909 9.330 1.00 96.19 94 ASP A N 1
ATOM 748 C CA . ASP A 1 94 ? -9.211 -15.888 9.457 1.00 96.19 94 ASP A CA 1
ATOM 749 C C . ASP A 1 94 ? -9.036 -14.718 8.478 1.00 96.19 94 ASP A C 1
ATOM 751 O O . ASP A 1 94 ? -9.966 -13.930 8.301 1.00 96.19 94 ASP A O 1
ATOM 755 N N . PHE A 1 95 ? -7.867 -14.597 7.844 1.00 97.75 95 PHE A N 1
ATOM 756 C CA . PHE A 1 95 ? -7.542 -13.517 6.922 1.00 97.75 95 PHE A CA 1
ATOM 757 C C . PHE A 1 95 ? -6.389 -13.922 5.993 1.00 97.75 95 PHE A C 1
ATOM 759 O O . PHE A 1 95 ? -5.258 -14.106 6.442 1.00 97.75 95 PHE A O 1
ATOM 766 N N . SER A 1 96 ? -6.658 -14.060 4.695 1.00 98.12 96 SER A N 1
ATOM 767 C CA . SER A 1 96 ? -5.683 -14.572 3.723 1.00 98.12 96 SER A CA 1
ATOM 768 C C . SER A 1 96 ? -5.747 -13.817 2.402 1.00 98.12 96 SER A C 1
ATOM 770 O O . SER A 1 96 ? -6.832 -13.545 1.886 1.00 98.12 96 SER A O 1
ATOM 772 N N . PHE A 1 97 ? -4.592 -13.526 1.817 1.00 97.62 97 PHE A N 1
ATOM 773 C CA . PHE A 1 97 ? -4.485 -12.944 0.486 1.00 97.62 97 PHE A CA 1
ATOM 774 C C . PHE A 1 97 ? -5.083 -13.870 -0.587 1.00 97.62 97 PHE A C 1
ATOM 776 O O . PHE A 1 97 ? -4.983 -15.094 -0.497 1.00 97.62 97 PHE A O 1
ATOM 783 N N . LYS A 1 98 ? -5.714 -13.272 -1.602 1.00 95.88 98 LYS A N 1
ATOM 784 C CA . LYS A 1 98 ? -6.266 -13.974 -2.768 1.00 95.88 98 LYS A CA 1
ATOM 785 C C . LYS A 1 98 ? -5.549 -13.594 -4.056 1.00 95.88 98 LYS A C 1
ATOM 787 O O . LYS A 1 98 ? -5.044 -14.470 -4.747 1.00 95.88 98 LYS A O 1
ATOM 792 N N . GLU A 1 99 ? -5.544 -12.308 -4.391 1.00 95.94 99 GLU A N 1
ATOM 793 C CA . GLU A 1 99 ? -5.091 -11.840 -5.704 1.00 95.94 99 GLU A CA 1
ATOM 794 C C . GLU A 1 99 ? -4.740 -10.347 -5.705 1.00 95.94 99 GLU A C 1
ATOM 796 O O . GLU A 1 99 ? -5.252 -9.569 -4.893 1.00 95.94 99 GLU A O 1
ATOM 801 N N . ILE A 1 100 ? -3.902 -9.936 -6.663 1.00 96.75 100 ILE A N 1
ATOM 802 C CA . ILE A 1 100 ? -3.697 -8.526 -7.018 1.00 96.75 100 ILE A CA 1
ATOM 803 C C . ILE A 1 100 ? -4.611 -8.204 -8.201 1.00 96.75 100 ILE A C 1
ATOM 805 O O . ILE A 1 100 ? -4.427 -8.743 -9.291 1.00 96.75 100 ILE A O 1
ATOM 809 N N . GLY A 1 101 ? -5.575 -7.306 -8.002 1.00 94.75 101 GLY A N 1
ATOM 810 C CA . GLY A 1 101 ? -6.545 -6.937 -9.039 1.00 94.75 101 GLY A CA 1
ATOM 811 C C . GLY A 1 101 ? -6.159 -5.696 -9.849 1.00 94.75 101 GLY A C 1
ATOM 812 O O . GLY A 1 101 ? -6.607 -5.510 -10.980 1.00 94.75 101 GLY A O 1
ATOM 813 N N . ASN A 1 102 ? -5.341 -4.813 -9.279 1.00 95.00 102 ASN A N 1
ATOM 814 C CA . ASN A 1 102 ? -4.912 -3.577 -9.932 1.00 95.00 102 ASN A CA 1
ATOM 815 C C . ASN A 1 102 ? -3.566 -3.124 -9.371 1.00 95.00 102 ASN A C 1
ATOM 817 O O . ASN A 1 102 ? -3.313 -3.291 -8.182 1.00 95.00 102 ASN A O 1
ATOM 821 N N . PHE A 1 103 ? -2.730 -2.510 -10.196 1.00 95.81 103 PHE A N 1
ATOM 822 C CA . PHE A 1 103 ? -1.577 -1.753 -9.719 1.00 95.81 103 PHE A CA 1
ATOM 823 C C . PHE A 1 103 ? -1.211 -0.653 -10.714 1.00 95.81 103 PHE A C 1
ATOM 825 O O . PHE A 1 103 ? -1.658 -0.645 -11.866 1.00 95.81 103 PHE A O 1
ATOM 832 N N . GLU A 1 104 ? -0.408 0.290 -10.242 1.00 94.69 104 GLU A N 1
ATOM 833 C CA . GLU A 1 104 ? 0.011 1.457 -11.001 1.00 94.69 104 GLU A CA 1
ATOM 834 C C . GLU A 1 104 ? 1.510 1.682 -10.835 1.00 94.69 104 GLU A C 1
ATOM 836 O O . GLU A 1 104 ? 2.005 1.778 -9.707 1.00 94.69 104 GLU A O 1
ATOM 841 N N . ILE A 1 105 ? 2.212 1.772 -11.963 1.00 93.69 105 ILE A N 1
ATOM 842 C CA . ILE A 1 105 ? 3.634 2.105 -12.004 1.00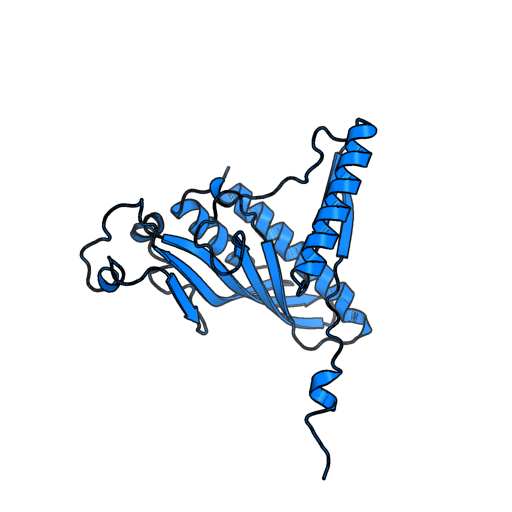 93.69 105 ILE A CA 1
ATOM 843 C C . ILE A 1 105 ? 3.881 3.386 -12.792 1.00 93.69 105 ILE A C 1
ATOM 845 O O . ILE A 1 105 ? 3.185 3.675 -13.769 1.00 93.69 105 ILE A O 1
ATOM 849 N N . ILE A 1 106 ? 4.908 4.123 -12.387 1.00 92.06 106 ILE A N 1
ATOM 850 C CA . ILE A 1 106 ? 5.406 5.309 -13.085 1.00 92.06 106 ILE A CA 1
ATOM 851 C C . ILE A 1 106 ? 6.859 5.081 -13.467 1.00 92.06 106 ILE A C 1
ATOM 853 O O . ILE A 1 106 ? 7.643 4.603 -12.652 1.00 92.06 106 ILE A O 1
ATOM 857 N N . ARG A 1 107 ? 7.218 5.409 -14.706 1.00 91.31 107 ARG A N 1
ATOM 858 C CA . ARG A 1 107 ? 8.592 5.301 -15.199 1.00 91.31 107 ARG A CA 1
ATOM 859 C C . ARG A 1 107 ? 9.500 6.257 -14.423 1.00 91.31 107 ARG A C 1
ATOM 861 O O . ARG A 1 107 ? 9.262 7.461 -14.414 1.00 91.31 107 ARG A O 1
ATOM 868 N N . ASP A 1 108 ? 10.563 5.722 -13.833 1.00 90.81 108 ASP A N 1
ATOM 869 C CA . ASP A 1 108 ? 11.586 6.518 -13.155 1.00 90.81 108 ASP A CA 1
ATOM 870 C C . ASP A 1 108 ? 12.578 7.095 -14.173 1.00 90.81 108 ASP A C 1
ATOM 872 O O . ASP A 1 108 ? 13.533 6.433 -14.579 1.00 90.81 108 ASP A O 1
ATOM 876 N N . GLN A 1 109 ? 12.362 8.337 -14.593 1.00 86.44 109 GLN A N 1
ATOM 877 C CA . GLN A 1 109 ? 13.207 8.985 -15.601 1.00 86.44 109 GLN A CA 1
ATOM 878 C C . GLN A 1 109 ? 14.677 9.139 -15.160 1.00 86.44 109 GLN A C 1
ATOM 880 O O . GLN A 1 109 ? 15.545 9.321 -16.012 1.00 86.44 109 GLN A O 1
ATOM 885 N N . GLU A 1 110 ? 14.982 9.022 -13.863 1.00 88.94 110 GLU A N 1
ATOM 886 C CA . GLU A 1 110 ? 16.346 9.115 -13.332 1.00 88.94 110 GLU A CA 1
ATOM 887 C C . GLU A 1 110 ? 17.079 7.763 -13.327 1.00 88.94 110 GLU A C 1
ATOM 889 O O . GLU A 1 110 ? 18.309 7.728 -13.327 1.00 88.94 110 GLU A O 1
ATOM 894 N N . ALA A 1 111 ? 16.358 6.640 -13.420 1.00 88.88 111 ALA A N 1
ATOM 895 C CA . ALA A 1 111 ? 16.923 5.284 -13.385 1.00 88.88 111 ALA A CA 1
ATOM 896 C C . ALA A 1 111 ? 17.722 4.873 -14.646 1.00 88.88 111 ALA A C 1
ATOM 898 O O . ALA A 1 111 ? 18.128 3.715 -14.781 1.00 88.88 111 ALA A O 1
ATOM 899 N N . GLY A 1 112 ? 17.954 5.799 -15.582 1.00 87.75 112 GLY A N 1
ATOM 900 C CA . GLY A 1 112 ? 18.636 5.540 -16.851 1.00 87.75 112 GLY A CA 1
ATOM 901 C C . GLY A 1 112 ? 17.797 4.701 -17.815 1.00 87.75 112 GLY A C 1
ATOM 902 O O . GLY A 1 112 ? 16.619 4.466 -17.572 1.00 87.75 112 GLY A O 1
ATOM 903 N N . ALA A 1 113 ? 18.388 4.263 -18.928 1.00 88.81 113 ALA A N 1
ATOM 904 C CA . ALA A 1 113 ? 17.652 3.577 -19.990 1.00 88.81 113 ALA A CA 1
ATOM 905 C C . ALA A 1 113 ? 17.130 2.194 -19.566 1.00 88.81 113 ALA A C 1
ATOM 907 O O . ALA A 1 113 ? 17.847 1.414 -18.929 1.00 88.81 113 ALA A O 1
ATOM 908 N N . LEU A 1 114 ? 15.904 1.865 -19.985 1.00 90.31 114 LEU A N 1
ATOM 909 C CA . LEU A 1 114 ? 15.363 0.513 -19.859 1.00 90.31 114 LEU A CA 1
ATOM 910 C C . LEU A 1 114 ? 16.199 -0.522 -20.640 1.00 90.31 114 LEU A C 1
ATOM 912 O O . LEU A 1 114 ? 16.824 -0.188 -21.653 1.00 90.31 114 LEU A O 1
ATOM 916 N N . PRO A 1 115 ? 16.186 -1.802 -20.221 1.00 90.69 115 PRO A N 1
ATOM 917 C CA . PRO A 1 115 ? 16.776 -2.883 -21.002 1.00 90.69 115 PRO A CA 1
ATOM 918 C C . PRO A 1 115 ? 16.169 -2.942 -22.409 1.00 90.69 115 PRO A C 1
ATOM 920 O O . PRO A 1 115 ? 14.952 -2.825 -22.572 1.00 90.69 115 PRO A O 1
ATOM 923 N N . LYS A 1 116 ? 17.015 -3.156 -23.427 1.00 88.56 116 LYS A N 1
ATOM 924 C CA . LYS A 1 116 ? 16.613 -3.269 -24.843 1.00 88.56 116 LYS A CA 1
ATOM 925 C C . LYS A 1 116 ? 15.966 -4.622 -25.136 1.00 88.56 116 LYS A C 1
ATOM 927 O O . LYS A 1 116 ? 16.510 -5.457 -25.857 1.00 88.56 116 LYS A O 1
ATOM 932 N N . GLU A 1 117 ? 14.823 -4.854 -24.511 1.00 91.25 117 GLU A N 1
ATOM 933 C CA . GLU A 1 117 ? 14.031 -6.067 -24.632 1.00 91.25 117 GLU A CA 1
ATOM 934 C C . GLU A 1 117 ? 12.600 -5.713 -25.028 1.00 91.25 117 GLU A C 1
ATOM 936 O O . GLU A 1 117 ? 11.964 -4.865 -24.402 1.00 91.25 117 GLU A O 1
ATOM 941 N N . GLN A 1 118 ? 12.045 -6.440 -26.002 1.00 84.75 118 GLN A N 1
ATOM 942 C CA . GLN A 1 118 ? 10.721 -6.167 -26.576 1.00 84.75 118 GLN A CA 1
ATOM 943 C C . GLN A 1 118 ? 9.599 -6.048 -25.527 1.00 84.75 118 GLN A C 1
ATOM 945 O O . GLN A 1 118 ? 8.638 -5.306 -25.717 1.00 84.75 118 GLN A O 1
ATOM 950 N N . ARG A 1 119 ? 9.717 -6.767 -24.405 1.00 89.19 119 ARG A N 1
ATOM 951 C CA . ARG A 1 119 ? 8.711 -6.800 -23.335 1.00 89.19 119 ARG A CA 1
ATOM 952 C C . ARG A 1 119 ? 8.633 -5.532 -22.480 1.00 89.19 119 ARG A C 1
ATOM 954 O O . ARG A 1 119 ? 7.606 -5.336 -21.834 1.00 89.19 119 ARG A O 1
ATOM 961 N N . ILE A 1 120 ? 9.659 -4.675 -22.482 1.00 89.31 120 ILE A N 1
ATOM 962 C CA . ILE A 1 120 ? 9.702 -3.459 -21.646 1.00 89.31 120 ILE A CA 1
ATOM 963 C C . ILE A 1 120 ? 10.147 -2.199 -22.400 1.00 89.31 120 ILE A C 1
ATOM 965 O O . ILE A 1 120 ? 9.760 -1.101 -22.015 1.00 89.31 120 ILE A O 1
ATOM 969 N N . GLU A 1 121 ? 10.891 -2.340 -23.500 1.00 88.25 121 GLU A N 1
ATOM 970 C CA . GLU A 1 121 ? 11.435 -1.219 -24.284 1.00 88.25 121 GLU A CA 1
ATOM 971 C C . GLU A 1 121 ? 10.350 -0.244 -24.767 1.00 88.25 121 GLU A C 1
ATOM 973 O O . GLU A 1 121 ? 10.593 0.955 -24.855 1.00 88.25 121 GLU A O 1
ATOM 978 N N . TRP A 1 122 ? 9.125 -0.726 -24.998 1.00 87.94 122 TRP A N 1
ATOM 979 C CA . TRP A 1 122 ? 7.976 0.102 -25.383 1.00 87.94 122 TRP A CA 1
ATOM 980 C C . TRP A 1 122 ? 7.637 1.211 -24.373 1.00 87.94 122 TRP A C 1
ATOM 982 O O . TRP A 1 122 ? 6.943 2.161 -24.729 1.00 87.94 122 TRP A O 1
ATOM 992 N N . MET A 1 123 ? 8.102 1.104 -23.124 1.00 87.94 123 MET A N 1
ATOM 993 C CA . MET A 1 123 ? 7.910 2.144 -22.116 1.00 87.94 123 MET A CA 1
ATOM 994 C C . MET A 1 123 ? 8.880 3.321 -22.280 1.00 87.94 123 MET A C 1
ATOM 996 O O . MET A 1 123 ? 8.562 4.440 -21.880 1.00 87.94 123 MET A O 1
ATOM 1000 N N . GLU A 1 124 ? 10.058 3.084 -22.855 1.00 86.38 124 GLU A N 1
ATOM 1001 C CA . GLU A 1 124 ? 11.154 4.051 -22.901 1.00 86.38 124 GLU A CA 1
ATOM 1002 C C . GLU A 1 124 ? 10.788 5.253 -23.782 1.00 86.38 124 GLU A C 1
ATOM 1004 O O . GLU A 1 124 ? 10.573 5.111 -24.980 1.00 86.38 124 GLU A O 1
ATOM 1009 N N . GLY A 1 125 ? 10.695 6.450 -23.194 1.00 82.56 125 GLY A N 1
ATOM 1010 C CA . GLY A 1 125 ? 10.385 7.693 -23.916 1.00 82.56 125 GLY A CA 1
ATOM 1011 C C . GLY A 1 125 ? 8.931 7.858 -24.384 1.00 82.56 125 GLY A C 1
ATOM 1012 O O . GLY A 1 125 ? 8.572 8.942 -24.842 1.00 82.56 125 GLY A O 1
ATOM 1013 N N . TYR A 1 126 ? 8.084 6.832 -24.244 1.00 84.38 126 TYR A N 1
ATOM 1014 C CA . TYR A 1 126 ? 6.690 6.861 -24.710 1.00 84.38 126 TYR A CA 1
ATOM 1015 C C . TYR A 1 126 ? 5.661 6.742 -23.584 1.00 84.38 126 TYR A C 1
ATOM 1017 O O . TYR A 1 126 ? 4.532 7.210 -23.742 1.00 84.38 126 TYR A O 1
ATOM 1025 N N . VAL A 1 127 ? 6.014 6.113 -22.457 1.00 87.00 127 VAL A N 1
ATOM 1026 C CA . VAL A 1 127 ? 5.049 5.777 -21.404 1.00 87.00 127 VAL A CA 1
ATOM 1027 C C . VAL A 1 127 ? 5.537 6.253 -20.047 1.00 87.00 127 VAL A C 1
ATOM 1029 O O . VAL A 1 127 ? 6.470 5.705 -19.466 1.00 87.00 127 VAL A O 1
ATOM 1032 N N . ASN A 1 128 ? 4.841 7.252 -19.510 1.00 86.06 128 ASN A N 1
ATOM 1033 C CA . ASN A 1 128 ? 5.153 7.814 -18.196 1.00 86.06 128 ASN A CA 1
ATOM 1034 C C . ASN A 1 128 ? 4.490 7.029 -17.064 1.00 86.06 128 ASN A C 1
ATOM 1036 O O . ASN A 1 128 ? 5.078 6.855 -16.002 1.00 86.06 128 ASN A O 1
ATOM 1040 N N . LYS A 1 129 ? 3.271 6.535 -17.293 1.00 90.19 129 LYS A N 1
ATOM 1041 C CA . LYS A 1 129 ? 2.437 5.903 -16.273 1.00 90.19 129 LYS A CA 1
ATOM 1042 C C . LYS A 1 129 ? 1.629 4.765 -16.866 1.00 90.19 129 LYS A C 1
ATOM 1044 O O . LYS A 1 129 ? 1.030 4.906 -17.931 1.00 90.19 129 LYS A O 1
ATOM 1049 N N . ILE A 1 130 ? 1.594 3.651 -16.148 1.00 91.50 130 ILE A N 1
ATOM 1050 C CA . ILE A 1 130 ? 0.865 2.444 -16.521 1.00 91.50 130 ILE A CA 1
ATOM 1051 C C . ILE A 1 130 ? -0.059 2.082 -15.374 1.00 91.50 130 ILE A C 1
ATOM 1053 O O . ILE A 1 130 ? 0.379 1.926 -14.238 1.00 91.50 130 ILE A O 1
ATOM 1057 N N . GLN A 1 131 ? -1.330 1.885 -15.701 1.00 93.12 131 GLN A N 1
ATOM 1058 C CA . GLN A 1 131 ? -2.293 1.255 -14.816 1.00 93.12 131 GLN A CA 1
ATOM 1059 C C . GLN A 1 131 ? -2.742 -0.058 -15.446 1.00 93.12 131 GLN A C 1
ATOM 1061 O O . GLN A 1 131 ? -3.249 -0.067 -16.568 1.00 93.12 131 GLN A O 1
ATOM 1066 N N . ILE A 1 132 ? -2.584 -1.159 -14.717 1.00 93.00 132 ILE A N 1
ATOM 1067 C CA . ILE A 1 132 ? -3.010 -2.483 -15.171 1.00 93.00 132 ILE A CA 1
ATOM 1068 C C . ILE A 1 132 ? -4.084 -2.993 -14.217 1.00 93.00 132 ILE A C 1
ATOM 1070 O O . ILE A 1 132 ? -3.911 -2.978 -13.000 1.00 93.00 132 ILE A O 1
ATOM 1074 N N . LYS A 1 133 ? -5.199 -3.449 -14.794 1.00 92.81 133 LYS A N 1
ATOM 1075 C CA . LYS A 1 133 ? -6.338 -4.052 -14.094 1.00 92.81 133 LYS A CA 1
ATOM 1076 C C . LYS A 1 133 ? -6.565 -5.461 -14.622 1.00 92.81 133 LYS A C 1
ATOM 1078 O O . LYS A 1 133 ? -6.561 -5.667 -15.833 1.00 92.81 133 LYS A O 1
ATOM 1083 N N . GLY A 1 134 ? -6.787 -6.413 -13.727 1.00 89.94 134 GLY A N 1
ATOM 1084 C CA . GLY A 1 134 ? -6.976 -7.820 -14.065 1.00 89.94 134 GLY A CA 1
ATOM 1085 C C . GLY A 1 134 ? -7.461 -8.629 -12.867 1.00 89.94 134 GLY A C 1
ATOM 1086 O O . GLY A 1 134 ? -7.892 -8.061 -11.867 1.00 89.94 134 GLY A O 1
ATOM 1087 N N . SER A 1 135 ? -7.416 -9.955 -12.985 1.00 81.06 135 SER A N 1
ATOM 1088 C CA . SER A 1 135 ? -7.865 -10.873 -11.932 1.00 81.06 135 SER A CA 1
ATOM 1089 C C . SER A 1 135 ? -6.724 -11.447 -11.089 1.00 81.06 135 SER A C 1
ATOM 1091 O O . SER A 1 135 ? -6.935 -11.703 -9.922 1.00 81.06 135 SER A O 1
ATOM 1093 N N . ASP A 1 136 ? -5.512 -11.626 -11.625 1.00 85.81 136 ASP A N 1
ATOM 1094 C CA . ASP A 1 136 ? -4.354 -12.092 -10.840 1.00 85.81 136 ASP A CA 1
ATOM 1095 C C . ASP A 1 136 ? -3.049 -11.521 -11.408 1.00 85.81 136 ASP A C 1
ATOM 1097 O O . ASP A 1 136 ? -2.342 -12.141 -12.205 1.00 85.81 136 ASP A O 1
ATOM 1101 N N . LEU A 1 137 ? -2.761 -10.277 -11.035 1.00 90.81 137 LEU A N 1
ATOM 1102 C CA . LEU A 1 137 ? -1.619 -9.527 -11.550 1.00 90.81 137 LEU A CA 1
ATOM 1103 C C . LEU A 1 137 ? -0.301 -9.866 -10.846 1.00 90.81 137 LEU A C 1
ATOM 1105 O O . LEU A 1 137 ? 0.742 -9.419 -11.305 1.00 90.81 137 LEU A O 1
ATOM 1109 N N . GLY A 1 138 ?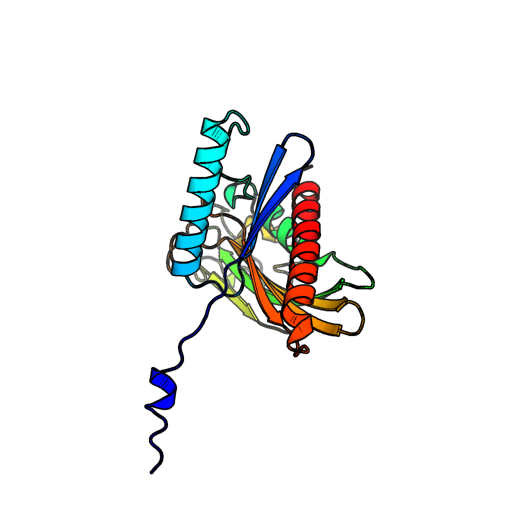 -0.301 -10.683 -9.787 1.00 82.44 138 GLY A N 1
ATOM 1110 C CA . GLY A 1 138 ? 0.928 -11.036 -9.059 1.00 82.44 138 GLY A CA 1
ATOM 1111 C C . 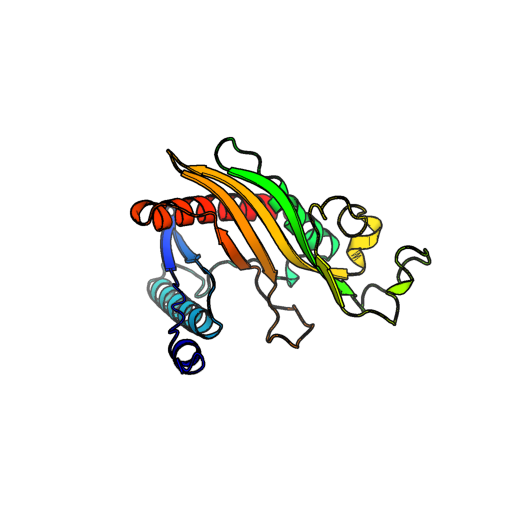GLY A 1 138 ? 1.941 -11.839 -9.880 1.00 82.44 138 GLY A C 1
ATOM 1112 O O . GLY A 1 138 ? 3.105 -11.930 -9.508 1.00 82.44 138 GLY A O 1
ATOM 1113 N N . LYS A 1 139 ? 1.516 -12.401 -11.016 1.00 83.69 139 LYS A N 1
ATOM 1114 C CA . LYS A 1 139 ? 2.341 -13.251 -11.889 1.00 83.69 139 LYS A CA 1
ATOM 1115 C C . LYS A 1 139 ? 2.948 -12.522 -13.084 1.00 83.69 139 LYS A C 1
ATOM 1117 O O . LYS A 1 139 ? 3.684 -13.128 -13.859 1.00 83.69 139 LYS A O 1
ATOM 1122 N N . ILE A 1 140 ? 2.612 -11.254 -13.290 1.00 90.81 140 ILE A N 1
ATOM 1123 C CA . ILE A 1 140 ? 3.146 -10.498 -14.423 1.00 90.81 140 ILE A CA 1
ATOM 1124 C C . ILE A 1 140 ? 4.611 -10.126 -14.166 1.00 90.81 140 ILE A C 1
ATOM 1126 O O . ILE A 1 140 ? 5.009 -9.853 -13.034 1.00 90.81 140 ILE A O 1
ATOM 1130 N N . PHE A 1 141 ? 5.403 -10.028 -15.231 1.00 91.69 141 PHE A N 1
ATOM 1131 C CA . PHE A 1 141 ? 6.842 -9.774 -15.113 1.00 91.69 141 PHE A CA 1
ATOM 1132 C C . PHE A 1 141 ? 7.180 -8.465 -14.367 1.00 91.69 141 PHE A C 1
ATOM 1134 O O . PHE A 1 141 ? 8.159 -8.428 -13.630 1.00 91.69 141 PHE A O 1
ATOM 1141 N N . LEU A 1 142 ? 6.337 -7.425 -14.474 1.00 92.94 142 LEU A N 1
ATOM 1142 C CA . LEU A 1 142 ? 6.513 -6.132 -13.785 1.00 92.94 142 LEU A CA 1
ATOM 1143 C C . LEU A 1 142 ? 6.455 -6.224 -12.249 1.00 92.94 142 LEU A C 1
ATOM 1145 O O . LEU A 1 142 ? 6.947 -5.338 -11.562 1.00 92.94 142 LEU A O 1
ATOM 1149 N N . LEU A 1 143 ? 5.844 -7.275 -11.703 1.00 93.12 143 LEU A N 1
ATOM 1150 C CA . LEU A 1 143 ? 5.753 -7.512 -10.259 1.00 93.12 143 LEU A CA 1
ATOM 1151 C C . LEU A 1 143 ? 6.489 -8.783 -9.823 1.00 93.12 143 LEU A C 1
ATOM 1153 O O . LEU A 1 143 ? 6.482 -9.110 -8.640 1.00 93.12 143 LEU A O 1
ATOM 1157 N N . HIS A 1 144 ? 7.102 -9.509 -10.759 1.00 89.38 144 HIS A N 1
ATOM 1158 C CA . HIS A 1 144 ? 7.756 -10.783 -10.476 1.00 89.38 144 HIS A CA 1
ATOM 1159 C C . HIS A 1 144 ? 9.266 -10.749 -10.729 1.00 89.38 144 HIS A C 1
ATOM 1161 O O . HIS A 1 144 ? 10.001 -11.445 -10.030 1.00 89.38 144 HIS A O 1
ATOM 1167 N N . GLU A 1 145 ? 9.745 -9.960 -11.695 1.00 93.38 145 GLU A N 1
ATOM 1168 C CA . GLU A 1 145 ? 11.142 -9.972 -12.132 1.00 93.38 145 GLU A CA 1
ATOM 1169 C C . GLU A 1 145 ? 11.944 -8.802 -11.532 1.00 93.38 145 GLU A C 1
ATOM 1171 O O . GLU A 1 145 ? 11.831 -7.665 -12.002 1.00 93.38 145 GLU A O 1
ATOM 1176 N N . PRO A 1 146 ? 12.811 -9.050 -10.526 1.00 93.50 146 PRO A N 1
ATOM 1177 C CA . PRO A 1 146 ? 13.473 -7.979 -9.779 1.00 93.50 146 PRO A CA 1
ATOM 1178 C C . PRO A 1 146 ? 14.454 -7.141 -10.600 1.00 93.50 146 PRO A C 1
ATOM 1180 O O . PRO A 1 146 ? 14.782 -6.027 -10.197 1.00 93.50 146 PRO A O 1
ATOM 1183 N N . SER A 1 147 ? 14.922 -7.655 -11.742 1.00 93.12 147 SER A N 1
ATOM 1184 C CA . SER A 1 147 ? 15.793 -6.929 -12.675 1.00 93.12 147 SER A CA 1
ATOM 1185 C C . SER A 1 147 ? 15.152 -5.643 -13.198 1.00 93.12 147 SER A C 1
ATOM 1187 O O . SER A 1 147 ? 15.870 -4.720 -13.575 1.00 93.12 147 SER A O 1
ATOM 1189 N N . TYR A 1 148 ? 13.819 -5.554 -13.194 1.00 93.62 148 TYR A N 1
ATOM 1190 C CA . TYR A 1 148 ? 13.102 -4.381 -13.683 1.00 93.62 148 TYR A CA 1
ATOM 1191 C C . TYR A 1 148 ? 12.740 -3.363 -12.613 1.00 93.62 148 TYR A C 1
ATOM 1193 O O . TYR A 1 148 ? 12.418 -2.224 -12.945 1.00 93.62 148 TYR A O 1
ATOM 1201 N N . TYR A 1 149 ? 12.792 -3.745 -11.341 1.00 95.12 149 TYR A N 1
ATOM 1202 C CA . TYR A 1 149 ? 12.209 -2.947 -10.267 1.00 95.12 149 TYR A CA 1
ATOM 1203 C C . TYR A 1 149 ? 12.848 -1.570 -10.125 1.00 95.12 149 TYR A C 1
ATOM 1205 O O . TYR A 1 149 ? 12.183 -0.623 -9.729 1.00 95.12 149 TYR A O 1
ATOM 1213 N N . GLN A 1 150 ? 14.123 -1.438 -10.483 1.00 95.06 150 GLN A N 1
ATOM 1214 C CA . GLN A 1 150 ? 14.830 -0.166 -10.409 1.00 95.06 150 GLN A CA 1
ATOM 1215 C C . GLN A 1 150 ? 14.285 0.906 -11.362 1.00 95.06 150 GLN A C 1
ATOM 1217 O O . GLN A 1 150 ? 14.496 2.081 -11.103 1.00 95.06 150 GLN A O 1
ATOM 1222 N N . TYR A 1 151 ? 13.571 0.539 -12.431 1.00 94.19 151 TYR A N 1
ATOM 1223 C CA . TYR A 1 151 ? 13.214 1.474 -13.504 1.00 94.19 151 TYR A CA 1
ATOM 1224 C C . TYR A 1 151 ? 11.864 2.174 -13.332 1.00 94.19 151 TYR A C 1
ATOM 1226 O O . TYR A 1 151 ? 11.491 2.999 -14.175 1.00 94.19 151 TYR A O 1
ATOM 1234 N N . TYR A 1 152 ? 11.097 1.834 -12.298 1.00 93.69 152 TYR A N 1
ATOM 1235 C CA . TYR A 1 152 ? 9.785 2.425 -12.074 1.00 93.69 152 TYR A CA 1
ATOM 1236 C C . TYR A 1 152 ? 9.377 2.443 -10.606 1.00 93.69 152 TYR A C 1
ATOM 1238 O O . TYR A 1 152 ? 9.775 1.621 -9.784 1.00 93.69 152 TYR A O 1
ATOM 1246 N N . PHE A 1 153 ? 8.496 3.382 -10.300 1.00 94.19 153 PHE A N 1
ATOM 1247 C CA . PHE A 1 153 ? 7.854 3.526 -9.011 1.00 94.19 153 PHE A CA 1
ATOM 1248 C C . PHE A 1 153 ? 6.551 2.737 -8.999 1.00 94.19 153 PHE A C 1
ATOM 1250 O O . PHE A 1 153 ? 5.636 3.072 -9.743 1.00 94.19 153 PHE A O 1
ATOM 1257 N N . LEU A 1 154 ? 6.430 1.727 -8.135 1.00 95.25 154 LEU A N 1
ATOM 1258 C CA . LEU A 1 154 ? 5.124 1.178 -7.768 1.00 95.25 154 LEU A CA 1
ATOM 1259 C C . LEU A 1 154 ? 4.471 2.099 -6.738 1.00 95.25 154 LEU A C 1
ATOM 1261 O O . LEU A 1 154 ? 4.941 2.201 -5.606 1.00 95.25 154 LEU A O 1
ATOM 1265 N N . ILE A 1 155 ? 3.410 2.785 -7.154 1.00 94.12 155 ILE A N 1
ATOM 1266 C CA . ILE A 1 155 ? 2.764 3.842 -6.360 1.00 94.12 155 ILE A CA 1
ATOM 1267 C C . ILE A 1 155 ? 1.396 3.433 -5.829 1.00 94.12 155 ILE A C 1
ATOM 1269 O O . ILE A 1 155 ? 0.894 4.044 -4.888 1.00 94.12 155 ILE A O 1
ATOM 1273 N N . LYS A 1 156 ? 0.782 2.403 -6.418 1.00 94.81 156 LYS A N 1
ATOM 1274 C CA . LYS A 1 156 ? -0.530 1.904 -6.015 1.00 94.81 156 LYS A CA 1
ATOM 1275 C C . LYS A 1 156 ? -0.660 0.420 -6.318 1.00 94.81 156 LYS A C 1
ATOM 1277 O O . LYS A 1 156 ? -0.249 -0.033 -7.383 1.00 94.81 156 LYS A O 1
ATOM 1282 N N . MET A 1 157 ? -1.303 -0.313 -5.416 1.00 96.19 157 MET A N 1
ATOM 1283 C CA . MET A 1 157 ? -1.669 -1.716 -5.592 1.00 96.19 157 MET A CA 1
ATOM 1284 C C . MET A 1 157 ? -3.002 -1.988 -4.902 1.00 96.19 157 MET A C 1
ATOM 1286 O O . MET A 1 157 ? -3.209 -1.586 -3.764 1.00 96.19 157 MET A O 1
ATOM 1290 N N . THR A 1 158 ? -3.901 -2.703 -5.566 1.00 95.75 158 THR A N 1
ATOM 1291 C CA . THR A 1 158 ? -5.154 -3.180 -4.987 1.00 95.75 158 THR A CA 1
ATOM 1292 C C . THR A 1 158 ? -5.098 -4.693 -4.865 1.00 95.75 158 THR A C 1
ATOM 1294 O O . THR A 1 158 ? -5.028 -5.396 -5.876 1.00 95.75 158 THR A O 1
ATOM 1297 N N . ALA A 1 159 ? -5.172 -5.187 -3.634 1.00 96.25 159 ALA A N 1
ATOM 1298 C CA . ALA A 1 159 ? -5.186 -6.609 -3.323 1.00 96.25 159 ALA A CA 1
ATOM 1299 C C . ALA A 1 159 ? -6.539 -7.025 -2.737 1.00 96.25 159 ALA A C 1
ATOM 1301 O O . ALA A 1 159 ? -7.179 -6.269 -2.003 1.00 96.25 159 ALA A O 1
ATOM 1302 N N . THR A 1 160 ? -6.977 -8.236 -3.063 1.00 97.19 160 THR A N 1
ATOM 1303 C CA . THR A 1 160 ? -8.158 -8.862 -2.468 1.00 97.19 160 THR A CA 1
ATOM 1304 C C . THR A 1 160 ? -7.712 -9.843 -1.389 1.00 97.19 160 THR A C 1
ATOM 1306 O O . THR A 1 160 ? -6.821 -10.660 -1.618 1.00 97.19 160 THR A O 1
ATOM 1309 N N . TYR A 1 161 ? -8.370 -9.795 -0.234 1.00 97.81 161 TYR A N 1
ATOM 1310 C CA . TYR A 1 161 ? -8.181 -10.726 0.874 1.00 97.81 161 TYR A CA 1
ATOM 1311 C C . TYR A 1 161 ? -9.508 -11.401 1.203 1.00 97.81 161 TYR A C 1
ATOM 1313 O O . TYR A 1 161 ? -10.554 -10.750 1.218 1.00 97.81 161 TYR A O 1
ATOM 1321 N N . ALA A 1 162 ? -9.459 -12.699 1.479 1.00 98.00 162 ALA A N 1
ATOM 1322 C CA . ALA A 1 162 ? -10.554 -13.431 2.093 1.00 98.00 162 ALA A CA 1
ATOM 1323 C C . ALA A 1 162 ? -10.501 -13.226 3.607 1.00 98.00 162 ALA A C 1
ATOM 1325 O O . ALA A 1 162 ? -9.417 -13.226 4.191 1.00 98.00 162 ALA A O 1
ATOM 1326 N N . PHE A 1 163 ? -11.656 -13.101 4.248 1.00 97.50 163 PHE A N 1
ATOM 1327 C CA . PHE A 1 163 ? -11.766 -13.006 5.694 1.00 97.50 163 PHE A CA 1
ATOM 1328 C C . PHE A 1 163 ? -12.839 -13.937 6.249 1.00 97.50 163 PHE A C 1
ATOM 1330 O O . PHE A 1 163 ? -13.855 -14.213 5.604 1.00 97.50 163 PHE A O 1
ATOM 1337 N N . LYS A 1 164 ? -12.631 -14.368 7.492 1.00 96.12 164 LYS A N 1
ATOM 1338 C CA . LYS A 1 164 ? -13.589 -15.121 8.297 1.00 96.12 164 LYS A CA 1
ATOM 1339 C C . LYS A 1 164 ? -13.500 -14.682 9.759 1.00 96.12 164 LYS A C 1
ATOM 1341 O O . LYS A 1 164 ? -12.679 -15.182 10.521 1.00 96.12 164 LYS A O 1
ATOM 1346 N N . PHE A 1 165 ? -14.391 -13.780 10.162 1.00 94.00 165 PHE A N 1
ATOM 1347 C CA . PHE A 1 165 ? -14.473 -13.255 11.527 1.00 94.00 165 PHE A CA 1
ATOM 1348 C C . PHE A 1 165 ? -15.795 -13.669 12.181 1.00 94.00 165 PHE A C 1
ATOM 1350 O O . PHE A 1 165 ? -16.863 -13.105 11.913 1.00 94.00 165 PHE A O 1
ATOM 1357 N N . GLY A 1 166 ? -15.725 -14.685 13.045 1.00 88.69 166 GLY A N 1
ATOM 1358 C CA . GLY A 1 166 ? -16.908 -15.309 13.636 1.00 88.69 166 GLY A CA 1
ATOM 1359 C C . GLY A 1 166 ? -17.793 -15.938 12.556 1.00 88.69 166 GLY A C 1
ATOM 1360 O O . GLY A 1 166 ? -17.327 -16.768 11.776 1.00 88.69 166 GLY A O 1
ATOM 1361 N N . ALA A 1 167 ? -19.061 -15.527 12.499 1.00 89.38 167 ALA A N 1
ATOM 1362 C CA . ALA A 1 167 ? -20.002 -15.959 11.463 1.00 89.38 167 ALA A CA 1
ATOM 1363 C C . ALA A 1 167 ? -19.845 -15.198 10.129 1.00 89.38 167 ALA A C 1
ATOM 1365 O O . ALA A 1 167 ? -20.381 -15.626 9.109 1.00 89.38 167 ALA A O 1
ATOM 1366 N N . ASN A 1 168 ? -19.107 -14.081 10.110 1.00 92.56 168 ASN A N 1
ATOM 1367 C CA . ASN A 1 168 ? -18.957 -13.246 8.919 1.00 92.56 168 ASN A CA 1
ATOM 1368 C C . ASN A 1 168 ? -17.829 -13.785 8.038 1.00 92.56 168 ASN A C 1
ATOM 1370 O O . ASN A 1 168 ? -16.676 -13.809 8.463 1.00 92.56 168 ASN A O 1
ATOM 1374 N N . THR A 1 169 ? -18.155 -14.171 6.807 1.00 95.31 169 THR A N 1
ATOM 1375 C CA . THR A 1 169 ? -17.180 -14.623 5.805 1.00 95.31 169 THR A CA 1
ATOM 1376 C C . THR A 1 169 ? -17.362 -13.823 4.526 1.00 95.31 169 THR A C 1
ATOM 1378 O O . THR A 1 169 ? -18.492 -13.535 4.133 1.00 95.31 169 THR A O 1
ATOM 1381 N N . GLY A 1 170 ? -16.268 -13.474 3.864 1.00 96.06 170 GLY A N 1
ATOM 1382 C CA . GLY A 1 170 ? -16.320 -12.788 2.583 1.00 96.06 170 GLY A CA 1
ATOM 1383 C C . GLY A 1 170 ? -14.953 -12.298 2.149 1.00 96.06 170 GLY A C 1
ATOM 1384 O O . GLY A 1 170 ? -13.936 -12.695 2.704 1.00 96.06 170 GLY A O 1
ATOM 1385 N N . ASP A 1 171 ? -14.959 -11.404 1.171 1.00 96.62 171 ASP A N 1
ATOM 1386 C CA . ASP A 1 171 ? -13.760 -10.782 0.625 1.00 96.62 171 ASP A CA 1
ATOM 1387 C C . ASP A 1 171 ? -13.751 -9.272 0.868 1.00 96.62 171 ASP A C 1
ATOM 1389 O O . ASP A 1 171 ? -14.802 -8.610 0.849 1.00 96.62 171 ASP A O 1
ATOM 1393 N N . CYS A 1 172 ? -12.556 -8.719 1.055 1.00 95.06 172 CYS A N 1
ATOM 1394 C CA . CYS A 1 172 ? -12.305 -7.287 1.049 1.00 95.06 172 CYS A CA 1
ATOM 1395 C C . CYS A 1 172 ? -11.202 -6.927 0.049 1.00 95.06 172 CYS A C 1
ATOM 1397 O O . CYS A 1 172 ? -10.168 -7.587 -0.022 1.00 95.06 172 CYS A O 1
ATOM 1399 N N . GLY A 1 173 ? -11.424 -5.863 -0.719 1.00 94.69 173 GLY A N 1
ATOM 1400 C CA . GLY A 1 173 ? -10.404 -5.244 -1.556 1.00 94.69 173 GLY A CA 1
ATOM 1401 C C . GLY A 1 173 ? -9.765 -4.086 -0.806 1.00 94.69 173 GLY A C 1
ATOM 1402 O O . GLY A 1 173 ? -10.485 -3.187 -0.370 1.00 94.69 173 GLY A O 1
ATOM 1403 N N . VAL A 1 174 ? -8.444 -4.108 -0.681 1.00 93.62 174 VAL A N 1
ATOM 1404 C CA . VAL A 1 174 ? -7.644 -3.072 -0.026 1.00 93.62 174 VAL A CA 1
ATOM 1405 C C . VAL A 1 174 ? -6.771 -2.403 -1.079 1.00 93.62 174 VAL A C 1
ATOM 1407 O O . VAL A 1 174 ? -6.063 -3.084 -1.820 1.00 93.62 174 VAL A O 1
ATOM 1410 N N . GLU A 1 175 ? -6.857 -1.082 -1.178 1.00 93.94 175 GLU A N 1
ATOM 1411 C CA . GLU A 1 175 ? -5.919 -0.269 -1.943 1.00 93.94 175 GLU A CA 1
ATOM 1412 C C . GLU A 1 175 ? -4.790 0.179 -1.022 1.00 93.94 175 GLU A C 1
ATOM 1414 O O . GLU A 1 175 ? -5.031 0.697 0.060 1.00 93.94 175 GLU A O 1
ATOM 1419 N N . PHE A 1 176 ? -3.564 -0.019 -1.480 1.00 94.12 176 PHE A N 1
ATOM 1420 C CA . PHE A 1 176 ? -2.336 0.491 -0.899 1.00 94.12 176 PHE A CA 1
ATOM 1421 C C . PHE A 1 176 ? -1.788 1.548 -1.840 1.00 94.12 176 PHE A C 1
ATOM 1423 O O . PHE A 1 176 ? -1.755 1.315 -3.054 1.00 94.12 176 PHE A O 1
ATOM 1430 N N . SER A 1 177 ? -1.346 2.691 -1.325 1.00 92.81 177 SER A N 1
ATOM 1431 C CA . SER A 1 177 ? -0.775 3.720 -2.189 1.00 92.81 177 SER A CA 1
ATOM 1432 C C . SER A 1 177 ? 0.176 4.671 -1.481 1.00 92.81 177 SER A C 1
ATOM 1434 O O . SER A 1 177 ? 0.074 4.906 -0.282 1.00 92.81 177 SER A O 1
ATOM 1436 N N . PHE A 1 178 ? 1.069 5.254 -2.272 1.00 89.50 178 PHE A N 1
ATOM 1437 C CA . PHE A 1 178 ? 1.689 6.535 -1.978 1.00 89.50 178 PHE A CA 1
ATOM 1438 C C . PHE A 1 178 ? 0.917 7.579 -2.772 1.00 89.50 178 PHE A C 1
ATOM 1440 O O . PHE A 1 178 ? 0.964 7.586 -4.001 1.00 89.50 178 PHE A O 1
ATOM 1447 N N . SER A 1 179 ? 0.134 8.422 -2.108 1.00 72.06 179 SER A N 1
ATOM 1448 C CA . SER A 1 179 ? -0.650 9.438 -2.811 1.00 72.06 179 SER A CA 1
ATOM 1449 C C . SER A 1 179 ? 0.144 10.737 -2.952 1.00 72.06 179 SER A C 1
ATOM 1451 O O . SER A 1 179 ? 0.483 11.365 -1.950 1.00 72.06 179 SER A O 1
ATOM 1453 N N . GLY A 1 180 ? 0.394 11.138 -4.204 1.00 59.19 180 GLY A N 1
ATOM 1454 C CA . GLY A 1 180 ? 1.031 12.396 -4.606 1.00 59.19 180 GLY A CA 1
ATOM 1455 C C . GLY A 1 180 ? 0.415 13.643 -3.969 1.00 59.19 180 GLY A C 1
ATOM 1456 O O . GLY A 1 180 ? -0.773 13.681 -3.619 1.00 59.19 180 GLY A O 1
ATOM 1457 N N . LYS A 1 181 ? 1.210 14.715 -3.882 1.00 54.06 181 LYS A N 1
ATOM 1458 C CA . LYS A 1 181 ? 0.708 16.064 -3.591 1.00 54.06 181 LYS A CA 1
ATOM 1459 C C . LYS A 1 181 ? -0.133 16.514 -4.792 1.00 54.06 181 LYS A C 1
ATOM 1461 O O . LYS A 1 181 ? 0.350 17.182 -5.689 1.00 54.06 181 LYS A O 1
ATOM 1466 N N . THR A 1 182 ? -1.420 16.157 -4.795 1.00 52.38 182 THR A N 1
ATOM 1467 C CA . THR A 1 182 ? -2.407 16.336 -5.885 1.00 52.38 182 THR A CA 1
ATOM 1468 C C . THR A 1 182 ? -2.395 15.254 -6.974 1.00 52.38 182 THR A C 1
ATOM 1470 O O . THR A 1 182 ? -1.380 14.666 -7.309 1.00 52.38 182 THR A O 1
ATOM 1473 N N . SER A 1 183 ? -3.568 14.989 -7.562 1.00 53.72 183 SER A N 1
ATOM 1474 C CA . SER A 1 183 ? -3.816 13.902 -8.529 1.00 53.72 183 SER A CA 1
ATOM 1475 C C . SER A 1 183 ? -3.174 14.094 -9.912 1.00 53.72 183 SER A C 1
ATOM 1477 O O . SER A 1 183 ? -3.514 13.361 -10.838 1.00 53.72 183 SER A O 1
ATOM 1479 N N . ARG A 1 184 ? -2.337 15.121 -10.081 1.00 56.88 184 ARG A N 1
ATOM 1480 C CA . ARG A 1 184 ? -1.643 15.462 -11.332 1.00 56.88 184 ARG A CA 1
ATOM 1481 C C . ARG A 1 184 ? -0.125 15.529 -11.168 1.00 56.88 184 ARG A C 1
ATOM 1483 O O . ARG A 1 184 ? 0.549 15.782 -12.157 1.00 56.88 184 ARG A O 1
ATOM 1490 N N . ASP A 1 185 ? 0.376 15.378 -9.947 1.00 66.31 185 ASP A N 1
ATOM 1491 C CA . ASP A 1 185 ? 1.804 15.434 -9.677 1.00 66.31 185 ASP A CA 1
ATOM 1492 C C . ASP A 1 185 ? 2.361 14.008 -9.668 1.00 66.31 185 ASP A C 1
ATOM 1494 O O . ASP A 1 185 ? 1.902 13.170 -8.888 1.00 66.31 185 ASP A O 1
ATOM 1498 N N . ASP A 1 186 ? 3.315 13.741 -10.559 1.00 74.06 186 ASP A N 1
ATOM 1499 C CA . ASP A 1 186 ? 4.062 12.480 -10.601 1.00 74.06 186 ASP A CA 1
ATOM 1500 C C . ASP A 1 186 ? 5.260 12.510 -9.624 1.00 74.06 186 ASP A C 1
ATOM 1502 O O . ASP A 1 186 ? 6.055 11.572 -9.577 1.00 74.06 186 ASP A O 1
ATOM 1506 N N . ASN A 1 187 ? 5.391 13.573 -8.817 1.00 81.88 187 ASN A N 1
ATOM 1507 C CA . ASN A 1 187 ? 6.334 13.643 -7.710 1.00 81.88 187 ASN A CA 1
ATOM 1508 C C . ASN A 1 187 ? 5.745 13.031 -6.427 1.00 81.88 187 ASN A C 1
ATOM 1510 O O . ASN A 1 187 ? 4.834 13.578 -5.795 1.00 81.88 187 ASN A O 1
ATOM 1514 N N . PHE A 1 188 ? 6.325 11.906 -6.010 1.00 85.75 188 PHE A N 1
ATOM 1515 C CA . PHE A 1 188 ? 5.945 11.185 -4.793 1.00 85.75 188 PHE A CA 1
ATOM 1516 C C . PHE A 1 188 ? 6.874 11.464 -3.609 1.00 85.75 188 PHE A C 1
ATOM 1518 O O . PHE A 1 188 ? 6.622 10.957 -2.514 1.00 85.75 188 PHE A O 1
ATOM 1525 N N . SER A 1 189 ? 7.908 12.293 -3.773 1.00 86.56 189 SER A N 1
ATOM 1526 C CA . SER A 1 189 ? 8.815 12.616 -2.673 1.00 86.56 189 SER A CA 1
ATOM 1527 C C . SER A 1 189 ? 8.078 13.312 -1.521 1.00 86.56 189 SER A C 1
ATOM 1529 O O . SER A 1 189 ? 7.246 14.215 -1.699 1.00 86.56 189 SER A O 1
ATOM 1531 N N . GLY A 1 190 ? 8.357 12.842 -0.308 1.00 84.94 190 GLY A N 1
ATOM 1532 C CA . GLY A 1 190 ? 7.707 13.254 0.930 1.00 84.94 190 GLY A CA 1
ATOM 1533 C C . GLY A 1 190 ? 6.244 12.823 1.063 1.00 84.94 190 GLY A C 1
ATOM 1534 O O . GLY A 1 190 ? 5.575 13.277 1.990 1.00 84.94 190 GLY A O 1
ATOM 1535 N N . THR A 1 191 ? 5.718 11.992 0.157 1.00 87.06 191 THR A N 1
ATOM 1536 C CA . THR A 1 191 ? 4.395 11.375 0.341 1.00 87.06 191 THR A CA 1
ATOM 1537 C C . THR A 1 191 ? 4.482 10.208 1.312 1.00 87.06 191 THR A C 1
ATOM 1539 O O . THR A 1 191 ? 5.529 9.573 1.452 1.00 87.06 191 THR A O 1
ATOM 1542 N N . THR A 1 192 ? 3.378 9.931 1.996 1.00 86.75 192 THR A N 1
ATOM 1543 C CA . THR A 1 192 ? 3.280 8.844 2.968 1.00 86.75 192 THR A CA 1
ATOM 1544 C C . THR A 1 192 ? 2.513 7.666 2.389 1.00 86.75 192 THR A C 1
ATOM 1546 O O . THR A 1 192 ? 1.626 7.824 1.546 1.00 86.75 192 THR A O 1
ATOM 1549 N N . PHE A 1 193 ? 2.881 6.472 2.839 1.00 89.75 193 PHE A N 1
ATOM 1550 C CA . PHE A 1 193 ? 2.140 5.257 2.565 1.00 89.75 193 PHE A CA 1
ATOM 1551 C C . PHE A 1 193 ? 0.790 5.304 3.275 1.00 89.75 193 PHE A C 1
ATOM 1553 O O . PHE A 1 193 ? 0.705 5.642 4.459 1.00 89.75 193 PHE A O 1
ATOM 1560 N N . ASP A 1 194 ? -0.251 4.899 2.563 1.00 86.31 194 ASP A N 1
ATOM 1561 C CA . ASP A 1 194 ? -1.601 4.807 3.086 1.00 86.31 194 ASP A CA 1
ATOM 1562 C C . ASP A 1 194 ? -2.334 3.592 2.517 1.00 86.31 194 ASP A C 1
ATOM 1564 O O . ASP A 1 194 ? -1.956 3.037 1.477 1.00 86.31 194 ASP A O 1
ATOM 1568 N N . PHE A 1 195 ? -3.412 3.194 3.190 1.00 88.81 195 PHE A N 1
ATOM 1569 C CA . PHE A 1 195 ? -4.306 2.165 2.684 1.00 88.81 195 PHE A CA 1
ATOM 1570 C C . PHE A 1 195 ? -5.777 2.467 2.963 1.00 88.81 195 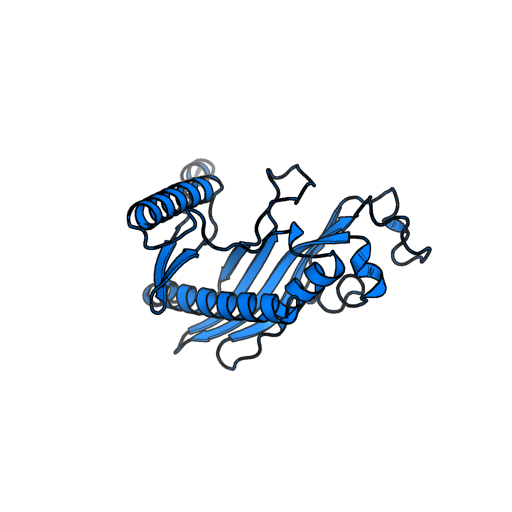PHE A C 1
ATOM 1572 O O . PHE A 1 195 ? -6.136 3.085 3.964 1.00 88.81 195 PHE A O 1
ATOM 1579 N N . SER A 1 196 ? -6.647 1.971 2.088 1.00 85.00 196 SER A N 1
ATOM 1580 C CA . SER A 1 196 ? -8.099 2.085 2.208 1.00 85.00 196 SER A CA 1
ATOM 1581 C C . SER A 1 196 ? -8.783 0.771 1.841 1.00 85.00 196 SER A C 1
ATOM 1583 O O . SER A 1 196 ? -8.354 0.030 0.958 1.00 85.00 196 SER A O 1
ATOM 1585 N N . ILE A 1 197 ? -9.897 0.463 2.508 1.00 88.88 197 ILE A N 1
ATOM 1586 C CA . ILE A 1 197 ? -10.761 -0.653 2.103 1.00 88.88 197 ILE A CA 1
ATOM 1587 C C . ILE A 1 197 ? -11.705 -0.147 1.002 1.00 88.88 197 ILE A C 1
ATOM 1589 O O . ILE A 1 197 ? -12.698 0.531 1.269 1.00 88.88 197 ILE A O 1
ATOM 1593 N N . GLU A 1 198 ? -11.412 -0.505 -0.244 1.00 85.62 198 GLU A N 1
ATOM 1594 C CA . GLU A 1 198 ? -12.182 -0.100 -1.424 1.00 85.62 198 GLU A CA 1
ATOM 1595 C C . GLU A 1 198 ? -13.451 -0.925 -1.606 1.00 85.62 198 GLU A C 1
ATOM 1597 O O . GLU A 1 198 ? -14.497 -0.415 -2.015 1.00 85.62 198 GLU A O 1
ATOM 1602 N N . ARG A 1 199 ? -13.385 -2.220 -1.293 1.00 87.12 199 ARG A N 1
ATOM 1603 C CA . ARG A 1 199 ? -14.516 -3.141 -1.429 1.00 87.12 199 ARG A CA 1
ATOM 1604 C C . ARG A 1 199 ? -14.633 -3.989 -0.179 1.00 87.12 199 ARG A C 1
ATOM 1606 O O . ARG A 1 199 ? -13.634 -4.472 0.338 1.00 87.12 199 ARG A O 1
ATOM 1613 N N . LEU A 1 200 ? -15.858 -4.204 0.274 1.00 89.81 200 LEU A N 1
ATOM 1614 C CA . LEU A 1 200 ? -16.159 -5.112 1.368 1.00 89.81 200 LEU A CA 1
ATOM 1615 C C . LEU A 1 200 ? -17.404 -5.900 0.985 1.00 89.81 200 LEU A C 1
ATOM 1617 O O . LEU A 1 200 ? -18.382 -5.315 0.514 1.00 89.81 200 LEU A O 1
ATOM 1621 N N . SER A 1 201 ? -17.351 -7.216 1.165 1.00 90.75 201 SER A N 1
ATOM 1622 C CA . SER A 1 201 ? -18.509 -8.084 0.959 1.00 90.75 201 SER A CA 1
ATOM 1623 C C . SER A 1 201 ? -19.696 -7.636 1.809 1.00 90.75 201 SER A C 1
ATOM 1625 O O . SER A 1 201 ? -19.536 -6.941 2.814 1.00 90.75 201 SER A O 1
ATOM 1627 N N . ARG A 1 202 ? -20.912 -8.009 1.399 1.00 88.12 202 ARG A N 1
ATOM 1628 C CA . ARG A 1 202 ? -22.117 -7.655 2.152 1.00 88.12 202 ARG A CA 1
ATOM 1629 C C . ARG A 1 202 ? -22.061 -8.306 3.536 1.00 88.12 202 ARG A C 1
ATOM 1631 O O . ARG A 1 202 ? -21.880 -9.511 3.648 1.00 88.12 202 ARG A O 1
ATOM 1638 N N . LEU A 1 203 ? -22.240 -7.486 4.564 1.00 87.50 203 LEU A N 1
ATOM 1639 C CA . LEU A 1 203 ? -22.238 -7.882 5.969 1.00 87.50 203 LEU A CA 1
ATOM 1640 C C . LEU A 1 203 ? -23.555 -7.471 6.624 1.00 87.50 203 LEU A C 1
ATOM 1642 O O . LEU A 1 203 ? -24.217 -6.535 6.159 1.00 87.50 203 LEU A O 1
ATOM 1646 N N . GLU A 1 204 ? -23.899 -8.135 7.722 1.00 85.38 204 GLU A N 1
ATOM 1647 C CA . GLU A 1 204 ? -24.982 -7.701 8.602 1.00 85.38 204 GLU A CA 1
ATOM 1648 C C . GLU A 1 204 ? -24.664 -6.327 9.207 1.00 85.38 204 GLU A C 1
ATOM 1650 O O . GLU A 1 204 ? -23.520 -6.040 9.564 1.00 85.38 204 GLU A O 1
ATOM 1655 N N . GLU A 1 205 ? -25.668 -5.452 9.327 1.00 81.38 205 GLU A N 1
ATOM 1656 C CA . GLU A 1 205 ? -25.455 -4.054 9.733 1.00 81.38 205 GLU A CA 1
ATOM 1657 C C . GLU A 1 205 ? -24.732 -3.937 11.085 1.00 81.38 205 GLU A C 1
ATOM 1659 O O . GLU A 1 205 ? -23.821 -3.125 11.233 1.00 81.38 205 GLU A O 1
ATOM 1664 N N . GLY A 1 206 ? -25.072 -4.811 12.039 1.00 85.31 206 GLY A N 1
ATOM 1665 C CA . GLY A 1 206 ? -24.473 -4.828 13.374 1.00 85.31 206 GLY A CA 1
ATOM 1666 C C . GLY A 1 206 ? -23.010 -5.288 13.417 1.00 85.31 206 GLY A C 1
ATOM 1667 O O . GLY A 1 206 ? -22.289 -4.911 14.338 1.00 85.31 206 GLY A O 1
ATOM 1668 N N . SER A 1 207 ? -22.538 -6.061 12.430 1.00 87.56 207 SER A N 1
ATOM 1669 C CA . SER A 1 207 ? -21.177 -6.621 12.419 1.00 87.56 207 SER A CA 1
ATOM 1670 C C . SER A 1 207 ? -20.193 -5.829 11.555 1.00 87.56 207 SER A C 1
ATOM 1672 O O . SER A 1 207 ? -18.980 -5.972 11.723 1.00 87.56 207 SER A O 1
ATOM 1674 N N . LYS A 1 208 ? -20.682 -4.949 10.666 1.00 85.62 208 LYS A N 1
ATOM 1675 C CA . LYS A 1 208 ? -19.857 -4.169 9.723 1.00 85.62 208 LYS A CA 1
ATOM 1676 C C . LYS A 1 208 ? -18.680 -3.464 10.387 1.00 85.62 208 LYS A C 1
ATOM 1678 O O . LYS A 1 208 ? -17.557 -3.570 9.904 1.00 85.62 208 LYS A O 1
ATOM 1683 N N . ASN A 1 209 ? -18.921 -2.743 11.480 1.00 84.00 209 ASN A N 1
ATOM 1684 C CA . ASN A 1 209 ? -17.868 -1.971 12.143 1.00 84.00 209 ASN A CA 1
ATOM 1685 C C . ASN A 1 209 ? -16.830 -2.874 12.814 1.00 84.00 209 ASN A C 1
ATOM 1687 O O . ASN A 1 209 ? -15.638 -2.603 12.716 1.00 84.00 209 ASN A O 1
ATOM 1691 N N . GLN A 1 210 ? -17.263 -3.973 13.433 1.00 88.06 210 GLN A N 1
ATOM 1692 C CA . GLN A 1 210 ? -16.354 -4.938 14.048 1.00 88.06 210 GLN A CA 1
ATOM 1693 C C . GLN A 1 210 ? -15.475 -5.629 12.998 1.00 88.06 210 GLN A C 1
ATOM 1695 O O . GLN A 1 210 ? -14.261 -5.702 13.168 1.00 88.06 210 GLN A O 1
ATOM 1700 N N . VAL A 1 211 ? -16.072 -6.085 11.892 1.00 91.31 211 VAL A N 1
ATOM 1701 C CA . VAL A 1 211 ? -15.337 -6.711 10.783 1.00 91.31 211 VAL A CA 1
ATOM 1702 C C . VAL A 1 211 ? -14.342 -5.730 10.170 1.00 91.31 211 VAL A C 1
ATOM 1704 O O . VAL A 1 211 ? -13.192 -6.092 9.950 1.00 91.31 211 VAL A O 1
ATOM 1707 N N . ARG A 1 212 ? -14.739 -4.470 9.952 1.00 87.56 212 ARG A N 1
ATOM 1708 C CA . ARG A 1 212 ? -13.825 -3.428 9.454 1.00 87.56 212 ARG A CA 1
ATOM 1709 C C . ARG A 1 212 ? -12.620 -3.239 10.368 1.00 87.56 212 ARG A C 1
ATOM 1711 O O . ARG A 1 212 ? -11.501 -3.242 9.870 1.00 87.56 212 ARG A O 1
ATOM 1718 N N . LYS A 1 213 ? -12.835 -3.124 11.683 1.00 85.81 213 LYS A N 1
ATOM 1719 C CA . LYS A 1 213 ? -11.743 -2.991 12.661 1.00 85.81 213 LYS A CA 1
ATOM 1720 C C . LYS A 1 213 ? -10.796 -4.187 12.622 1.00 85.81 213 LYS A C 1
ATOM 1722 O O . LYS A 1 213 ? -9.587 -3.994 12.618 1.00 85.81 213 LYS A O 1
ATOM 1727 N N . ALA A 1 214 ? -11.338 -5.400 12.516 1.00 91.56 214 ALA A N 1
ATOM 1728 C CA . ALA A 1 214 ? -10.530 -6.609 12.392 1.00 91.56 214 ALA A CA 1
ATOM 1729 C C . ALA A 1 214 ? -9.683 -6.618 11.105 1.00 91.56 214 ALA A C 1
ATOM 1731 O O . ALA A 1 214 ? -8.498 -6.931 11.162 1.00 91.56 214 ALA A O 1
ATOM 1732 N N . ILE A 1 215 ? -10.256 -6.224 9.958 1.00 92.69 215 ILE A N 1
ATOM 1733 C CA . ILE A 1 215 ? -9.516 -6.116 8.686 1.00 92.69 215 ILE A CA 1
ATOM 1734 C C . ILE A 1 215 ? -8.391 -5.089 8.805 1.00 92.69 215 ILE A C 1
ATOM 1736 O O . ILE A 1 215 ? -7.254 -5.390 8.459 1.00 92.69 215 ILE A O 1
ATOM 1740 N N . ILE A 1 216 ? -8.699 -3.891 9.305 1.00 89.19 216 ILE A N 1
ATOM 1741 C CA . ILE A 1 216 ? -7.723 -2.809 9.483 1.00 89.19 216 ILE A CA 1
ATOM 1742 C C . ILE A 1 216 ? -6.553 -3.286 10.341 1.00 89.19 216 ILE A C 1
ATOM 1744 O O . ILE A 1 216 ? -5.406 -3.141 9.927 1.00 89.19 216 ILE A O 1
ATOM 1748 N N . GLN A 1 217 ? -6.842 -3.923 11.478 1.00 88.12 217 GLN A N 1
ATOM 1749 C CA . GLN A 1 217 ? -5.812 -4.453 12.363 1.00 88.12 217 GLN A CA 1
ATOM 1750 C C . GLN A 1 217 ? -4.914 -5.472 11.644 1.00 88.12 217 GLN A C 1
ATOM 1752 O O . GLN A 1 217 ? -3.693 -5.359 11.697 1.00 88.12 217 GLN A O 1
ATOM 1757 N N . LYS A 1 218 ? -5.495 -6.435 10.917 1.00 94.12 218 LYS A N 1
ATOM 1758 C CA . LYS A 1 218 ? -4.715 -7.436 10.167 1.00 94.12 218 LYS A CA 1
ATOM 1759 C C . LYS A 1 218 ? -3.847 -6.805 9.077 1.00 94.12 218 LYS A C 1
ATOM 1761 O O . LYS A 1 218 ? -2.723 -7.245 8.851 1.00 94.12 218 LYS A O 1
ATOM 1766 N N . ILE A 1 219 ? -4.355 -5.777 8.397 1.00 93.81 219 ILE A N 1
ATOM 1767 C CA . ILE A 1 219 ? -3.608 -5.051 7.365 1.00 93.81 219 ILE A CA 1
ATOM 1768 C C . ILE A 1 219 ? -2.468 -4.228 7.975 1.00 93.81 219 ILE A C 1
ATOM 1770 O O . ILE A 1 219 ? -1.392 -4.164 7.387 1.00 93.81 219 ILE A O 1
ATOM 1774 N N . GLN A 1 220 ? -2.655 -3.646 9.159 1.00 88.19 220 GLN A N 1
ATOM 1775 C CA . GLN A 1 220 ? -1.588 -2.951 9.886 1.00 88.19 220 GLN A CA 1
ATOM 1776 C C . GLN A 1 220 ? -0.490 -3.911 10.339 1.00 88.19 220 GLN A C 1
ATOM 1778 O O . GLN A 1 220 ? 0.683 -3.649 10.093 1.00 88.19 220 GLN A O 1
ATOM 1783 N N . GLU A 1 221 ? -0.862 -5.055 10.917 1.00 91.38 221 GLU A N 1
ATOM 1784 C CA . GLU A 1 221 ? 0.090 -6.111 11.278 1.00 91.38 221 GLU A CA 1
ATOM 1785 C C . GLU A 1 221 ? 0.906 -6.552 10.048 1.00 91.38 221 GLU A C 1
ATOM 1787 O O . GLU A 1 221 ? 2.131 -6.681 10.120 1.00 91.38 221 GLU A O 1
ATOM 1792 N N . ALA A 1 222 ? 0.247 -6.706 8.893 1.00 94.94 222 ALA A N 1
ATOM 1793 C CA . ALA A 1 222 ? 0.904 -7.021 7.628 1.00 94.94 222 ALA A CA 1
ATOM 1794 C C . ALA A 1 222 ? 1.828 -5.893 7.138 1.00 94.94 222 ALA A C 1
ATOM 1796 O O . ALA A 1 222 ? 2.943 -6.174 6.704 1.00 94.94 222 ALA A O 1
ATOM 1797 N N . ARG A 1 223 ? 1.396 -4.629 7.231 1.00 94.00 223 ARG A N 1
ATOM 1798 C CA . ARG A 1 223 ? 2.197 -3.440 6.895 1.00 94.00 223 ARG A CA 1
ATOM 1799 C C . ARG A 1 223 ? 3.471 -3.379 7.729 1.00 94.00 223 ARG A C 1
ATOM 1801 O O . ARG A 1 223 ? 4.549 -3.204 7.169 1.00 94.00 223 ARG A O 1
ATOM 1808 N N . ASP A 1 224 ? 3.361 -3.542 9.041 1.00 90.62 224 ASP A N 1
ATOM 1809 C CA . ASP A 1 224 ? 4.498 -3.417 9.957 1.00 90.62 224 ASP A CA 1
ATOM 1810 C C . ASP A 1 224 ? 5.486 -4.568 9.777 1.00 90.62 224 ASP A C 1
ATOM 1812 O O . ASP A 1 224 ? 6.702 -4.359 9.765 1.00 90.62 224 ASP A O 1
ATOM 1816 N N . ALA A 1 225 ? 4.973 -5.785 9.574 1.00 93.12 225 ALA A N 1
ATOM 1817 C CA . ALA A 1 225 ? 5.794 -6.934 9.216 1.00 93.12 225 ALA A CA 1
ATOM 1818 C C . ALA A 1 225 ? 6.489 -6.730 7.860 1.00 93.12 225 ALA A C 1
ATOM 1820 O O . ALA A 1 225 ? 7.673 -7.037 7.729 1.00 93.12 225 ALA A O 1
ATOM 1821 N N . ALA A 1 226 ? 5.783 -6.184 6.864 1.00 95.56 226 ALA A N 1
ATOM 1822 C CA . ALA A 1 226 ? 6.340 -5.898 5.547 1.00 95.56 226 ALA A CA 1
ATOM 1823 C C . ALA A 1 226 ? 7.438 -4.835 5.600 1.00 95.56 226 ALA A C 1
ATOM 1825 O O . ALA A 1 226 ? 8.492 -5.017 4.991 1.00 95.56 226 ALA A O 1
ATOM 1826 N N . PHE A 1 227 ? 7.226 -3.761 6.361 1.00 93.44 227 PHE A N 1
ATOM 1827 C CA . PHE A 1 227 ? 8.216 -2.703 6.526 1.00 93.44 227 PHE A CA 1
ATOM 1828 C C . PHE A 1 227 ? 9.501 -3.240 7.164 1.00 93.44 227 PHE A C 1
ATOM 1830 O O . PHE A 1 227 ? 10.573 -3.101 6.580 1.00 93.44 227 PHE A O 1
ATOM 1837 N N . LYS A 1 228 ? 9.386 -3.964 8.288 1.00 91.62 228 LYS A N 1
ATOM 1838 C CA . LYS A 1 228 ? 10.529 -4.600 8.973 1.00 91.62 228 LYS A CA 1
ATOM 1839 C C . LYS A 1 228 ? 11.246 -5.640 8.113 1.00 91.62 228 LYS A C 1
ATOM 1841 O O . LYS A 1 228 ? 12.448 -5.822 8.242 1.00 91.62 228 LYS A O 1
ATOM 1846 N N . HIS A 1 229 ? 10.521 -6.346 7.245 1.00 91.31 229 HIS A N 1
ATOM 1847 C CA . HIS A 1 229 ? 11.125 -7.327 6.345 1.00 91.31 229 HIS A CA 1
ATOM 1848 C C . HIS A 1 229 ? 12.029 -6.671 5.292 1.00 91.31 229 HIS A C 1
ATOM 1850 O O . HIS A 1 229 ? 13.068 -7.221 4.933 1.00 91.31 229 HIS A O 1
ATOM 1856 N N . VAL A 1 230 ? 11.625 -5.507 4.783 1.00 89.25 230 VAL A N 1
ATOM 1857 C CA . VAL A 1 230 ? 12.354 -4.779 3.735 1.00 89.25 230 VAL A CA 1
ATOM 1858 C C . VAL A 1 230 ? 13.449 -3.884 4.318 1.00 89.25 230 VAL A C 1
ATOM 1860 O O . VAL A 1 230 ? 14.488 -3.710 3.684 1.00 89.25 230 VAL A O 1
ATOM 1863 N N . LYS A 1 231 ? 13.231 -3.353 5.524 1.00 81.56 231 LYS A N 1
ATOM 1864 C CA . LYS A 1 231 ? 14.163 -2.520 6.292 1.00 81.56 231 LYS A CA 1
ATOM 1865 C C . LYS A 1 231 ? 14.464 -3.183 7.650 1.00 81.56 231 LYS A C 1
ATOM 1867 O O . LYS A 1 231 ? 13.857 -2.788 8.647 1.00 81.56 231 LYS A O 1
ATOM 1872 N N . PRO A 1 232 ? 15.312 -4.228 7.672 1.00 59.50 232 PRO A N 1
ATOM 1873 C CA . PRO A 1 232 ? 15.708 -4.912 8.903 1.00 59.50 232 PRO A CA 1
ATOM 1874 C C . PRO A 1 232 ? 16.588 -4.055 9.821 1.00 59.50 232 PRO A C 1
ATOM 1876 O O . PRO A 1 232 ? 17.295 -3.155 9.309 1.00 59.50 232 PRO A O 1
#

pLDDT: mean 82.74, std 14.78, range [39.16, 98.12]

Foldseek 3Di:
DPDPVVVVVPPPDDFDWDWDWDDDPLAIAIDTDGAPDDPVNVVVSVVVQLVVLVVCVVVVSDPGSHHDFAALVVDQLLLQLLLVVLLQVDDDPFKHWDAWFKWKKAFDPVLDQDPPDPVPNCCGPNNGMDIDGDGHCCPDCCSVPSVCRNGIHTFKIKTKMWGDDPPDTDIWIKMKGQDDPDPPDPDSGGTTIDMYTPDDPDDDPVCVVVVVVVVVVSSVVSSVVSVVVSVD

Sequence (232 aa):
VLDFSKDWIEQEVVYPGEILLKQSGSGLEIEVNRFRTSKDTNKLNDAITGAIGKFYKSKGITSSEQPESIFFDDFTNSERIRFFLQLTSVNAPDFSFKEIGNFEIIRDQEAGALPKEQRIEWMEGYVNKIQIKGSDLGKIFLLHEPSYYQYYFLIKMTATYAFKFGANTGDCGVEFSFSGKTSRDDNFSGTTFDFSIERLSRLEEGSKNQVRKAIIQKIQEARDAAFKHVKP

Radius of gyration: 19.86 Å; chains: 1; bounding box: 61×39×55 Å

Secondary structure (DSSP, 8-state):
---TTHHHHT------EEEEEEEETTEEEEEEEESS--HHHHHHHHHHHHHHHHHHHHTTS-S-SS----BGGGS-HHHHHHHHHHTT--EETTEEEEEEEEEEEEE-TTS-PPPS-TTTGGGTTT-SEEEEE-S-GGGSHHHH-GGGGGGEEEEEEEEEEEEEETTEEEEEEEEEEE--SSTT----TTPBEEEEEEEE----TTTHHHHHHHHHHHHHHHHHHHHHHH--